Protein AF-A0A378PT86-F1 (afdb_monomer_lite)

Radius of gyration: 19.24 Å; chains: 1; bounding box: 58×42×51 Å

Sequence (272 aa):
MTDIFTLENKIKDMIDDLKGLCQTNGLSNQASEEVIITSVFLYKFLNDKFMANLKTFAEEIDMPVEDILKNENDELDAFYDTYNQDVAFKYEDTIEALINRVGEDDFYKLFDDALERISNYEENEAFNIETSDGTKKALFTRITENVESSKRNNFAKSVFGIISQDKFDFSPAFRNNFDFYSTIFEYLIKDYNVASGVYAEYFTPQAISNIIAKILVNMTPVEDKMYEVYDPSAGSGSLVLHLANELGEGSFGDRAIVYTQDISSKSTRFCV

pLDDT: mean 79.47, std 13.69, range [37.34, 97.69]

Organism: NCBI:txid158847

Secondary structure (DSSP, 8-state):
---HHHHHHHHHHHHHHHHHHHHHTT-TTSHHHHHHHHHHHHHHHHHHHHHHHHHHHHHHHT--HHHHTTTTTSHHHHHHHHSTTSPP--GGGSHHHHHTTTTSTTHHHHHHHHHHHHHH-GGGGGGSEEPTTSPEEPS----GGGS-TTTHHHHHHHHHHHHT-GGG--GGGGGSTTHHHHHHHHHHHHHHHHHTS--SSS---HHHHHHHHHHHHTTSPPPSS-EEEEETT-TTSHHHHHHHHHH-EETTEE-EEEEE--S-TTGGGG--

Structure (mmCIF, N/CA/C/O backbone):
data_AF-A0A378PT86-F1
#
_entry.id   AF-A0A378PT86-F1
#
loop_
_atom_site.group_PDB
_atom_site.id
_atom_site.type_symbol
_atom_site.label_atom_id
_atom_site.label_alt_id
_atom_site.label_comp_id
_atom_site.label_asym_id
_atom_site.label_entity_id
_atom_site.label_seq_id
_atom_site.pdbx_PDB_ins_code
_atom_site.Cartn_x
_atom_site.Cartn_y
_atom_site.Cartn_z
_atom_site.occupancy
_atom_site.B_iso_or_equiv
_atom_site.auth_seq_id
_atom_site.auth_comp_id
_atom_site.auth_asym_id
_atom_site.auth_atom_id
_atom_site.pdbx_PDB_model_num
ATOM 1 N N . MET A 1 1 ? 9.024 19.012 -11.194 1.00 37.34 1 MET A N 1
ATOM 2 C CA . MET A 1 1 ? 9.864 18.183 -10.311 1.00 37.34 1 MET A CA 1
ATOM 3 C C . MET A 1 1 ? 9.287 18.360 -8.921 1.00 37.34 1 MET A C 1
ATOM 5 O O . MET A 1 1 ? 9.463 19.425 -8.346 1.00 37.34 1 MET A O 1
ATOM 9 N N . THR A 1 2 ? 8.440 17.434 -8.473 1.00 47.38 2 THR A N 1
ATOM 10 C CA . THR A 1 2 ? 7.909 17.484 -7.105 1.00 47.38 2 THR A CA 1
ATOM 11 C C . THR A 1 2 ? 9.102 17.304 -6.180 1.00 47.38 2 THR A C 1
ATOM 13 O O . THR A 1 2 ? 9.843 16.336 -6.328 1.00 47.38 2 THR A O 1
ATOM 16 N N . ASP A 1 3 ? 9.350 18.287 -5.325 1.00 64.56 3 ASP A N 1
ATOM 17 C CA . ASP A 1 3 ? 10.461 18.252 -4.385 1.00 64.56 3 ASP A CA 1
ATOM 18 C C . ASP A 1 3 ? 10.280 17.046 -3.449 1.00 64.56 3 ASP A C 1
ATOM 20 O O . ASP A 1 3 ? 9.212 16.896 -2.852 1.00 64.56 3 ASP A O 1
ATOM 24 N N . ILE A 1 4 ? 11.285 16.167 -3.357 1.00 62.28 4 ILE A N 1
ATOM 25 C CA . ILE A 1 4 ? 11.241 14.937 -2.542 1.00 62.28 4 ILE A CA 1
ATOM 26 C C . ILE A 1 4 ? 10.827 15.273 -1.102 1.00 62.28 4 ILE A C 1
ATOM 28 O O . ILE A 1 4 ? 9.993 14.578 -0.525 1.00 62.28 4 ILE A O 1
ATOM 32 N N . PHE A 1 5 ? 11.287 16.413 -0.577 1.00 68.81 5 PHE A N 1
ATOM 33 C CA . PHE A 1 5 ? 10.903 16.914 0.744 1.00 68.81 5 PHE A CA 1
ATOM 34 C C . PHE A 1 5 ? 9.412 17.255 0.862 1.00 68.81 5 PHE A C 1
ATOM 36 O O . PHE A 1 5 ? 8.803 17.054 1.911 1.00 68.81 5 PHE A O 1
ATOM 43 N N . THR A 1 6 ? 8.789 17.762 -0.205 1.00 74.94 6 THR A N 1
ATOM 44 C CA . THR A 1 6 ? 7.344 18.045 -0.215 1.00 74.94 6 THR A CA 1
ATOM 45 C C . THR A 1 6 ? 6.541 16.753 -0.120 1.00 74.94 6 THR A C 1
ATOM 47 O O . THR A 1 6 ? 5.520 16.708 0.563 1.00 74.94 6 THR A O 1
ATOM 50 N N . LEU A 1 7 ? 7.000 15.701 -0.794 1.00 71.88 7 LEU A N 1
ATOM 51 C CA . LEU A 1 7 ? 6.327 14.412 -0.782 1.00 71.88 7 LEU A CA 1
ATOM 52 C C . LEU A 1 7 ? 6.528 13.679 0.553 1.00 71.88 7 LEU A C 1
ATOM 54 O O . LEU A 1 7 ? 5.567 13.163 1.113 1.00 71.88 7 LEU A O 1
ATOM 58 N N . GLU A 1 8 ? 7.736 13.738 1.116 1.00 73.56 8 GLU A N 1
ATOM 59 C CA . GLU A 1 8 ? 8.038 13.239 2.462 1.00 73.56 8 GLU A CA 1
ATOM 60 C C . GLU A 1 8 ? 7.145 13.901 3.526 1.00 73.56 8 GLU A C 1
ATOM 62 O O . GLU A 1 8 ? 6.560 13.213 4.361 1.00 73.56 8 GLU A O 1
ATOM 67 N N . ASN A 1 9 ? 6.971 15.227 3.471 1.00 80.81 9 ASN A N 1
ATOM 68 C CA . ASN A 1 9 ? 6.094 15.943 4.402 1.00 80.81 9 ASN A CA 1
ATOM 69 C C . ASN A 1 9 ? 4.628 15.522 4.260 1.00 80.81 9 ASN A C 1
ATOM 71 O O . ASN A 1 9 ? 3.980 15.256 5.265 1.00 80.81 9 ASN A O 1
ATOM 75 N N . LYS A 1 10 ? 4.124 15.378 3.027 1.00 81.06 10 LYS A N 1
ATOM 76 C CA . LYS A 1 10 ? 2.761 14.876 2.787 1.00 81.06 10 LYS A CA 1
ATOM 77 C C . LYS A 1 10 ? 2.543 13.509 3.432 1.00 81.06 10 LYS A C 1
ATOM 79 O O . LYS A 1 10 ? 1.481 13.234 3.965 1.00 81.06 10 LYS A O 1
ATOM 84 N N . ILE A 1 11 ? 3.538 12.638 3.412 1.00 77.88 11 ILE A N 1
ATOM 85 C CA . ILE A 1 11 ? 3.398 11.311 4.010 1.00 77.88 11 ILE A CA 1
ATOM 86 C C . ILE A 1 11 ? 3.429 11.357 5.524 1.00 77.88 11 ILE A C 1
ATOM 88 O O . ILE A 1 11 ? 2.613 10.690 6.154 1.00 77.88 11 ILE A O 1
ATOM 92 N N . LYS A 1 12 ? 4.320 12.165 6.102 1.00 82.88 12 LYS A N 1
ATOM 93 C CA . LYS A 1 12 ? 4.322 12.414 7.547 1.00 82.88 12 LYS A CA 1
ATOM 94 C C . LYS A 1 12 ? 2.967 12.945 8.003 1.00 82.88 12 LYS A C 1
ATOM 96 O O . LYS A 1 12 ? 2.403 12.394 8.939 1.00 82.88 12 LYS A O 1
ATOM 101 N N . ASP A 1 13 ? 2.399 13.900 7.266 1.00 87.62 13 ASP A N 1
ATOM 102 C CA . ASP A 1 13 ? 1.061 14.430 7.533 1.00 87.62 13 ASP A CA 1
ATOM 103 C C . ASP A 1 13 ? -0.009 13.326 7.468 1.00 87.62 13 ASP A C 1
ATOM 105 O O . ASP A 1 13 ? -0.867 13.253 8.342 1.00 87.62 13 ASP A O 1
ATOM 109 N N . MET A 1 14 ? 0.046 12.426 6.475 1.00 87.56 14 MET A N 1
ATOM 110 C CA . MET A 1 14 ? -0.892 11.296 6.380 1.00 87.56 14 MET A CA 1
ATOM 111 C C . MET A 1 14 ? -0.762 10.337 7.566 1.00 87.56 14 MET A C 1
ATOM 113 O O . MET A 1 14 ? -1.763 9.883 8.117 1.00 87.56 14 MET A O 1
ATOM 117 N N . ILE A 1 15 ? 0.471 10.019 7.957 1.00 85.50 15 ILE A N 1
ATOM 118 C CA . ILE A 1 15 ? 0.766 9.138 9.087 1.00 85.50 15 ILE A CA 1
ATOM 119 C C . ILE A 1 15 ? 0.259 9.769 10.385 1.00 85.50 15 ILE A C 1
ATOM 121 O O . ILE A 1 15 ? -0.383 9.086 11.179 1.00 85.50 15 ILE A O 1
ATOM 125 N N . ASP A 1 16 ? 0.492 11.062 10.586 1.00 88.62 16 ASP A N 1
ATOM 126 C CA . ASP A 1 16 ? 0.039 11.784 11.772 1.00 88.62 16 ASP A CA 1
ATOM 127 C C . ASP A 1 16 ? -1.494 11.925 11.810 1.00 88.62 16 ASP A C 1
ATOM 129 O O . ASP A 1 16 ? -2.096 11.724 12.870 1.00 88.62 16 ASP A O 1
ATOM 133 N N . ASP A 1 17 ? -2.147 12.151 10.662 1.00 92.25 17 ASP A N 1
ATOM 134 C CA . ASP A 1 17 ? -3.611 12.122 10.530 1.00 92.25 17 ASP A CA 1
ATOM 135 C C . ASP A 1 17 ? -4.167 10.734 10.938 1.00 92.25 17 ASP A C 1
ATOM 137 O O . ASP A 1 17 ? -5.136 10.635 11.703 1.00 92.25 17 ASP A O 1
ATOM 141 N N . LEU A 1 18 ? -3.525 9.640 10.499 1.00 91.50 18 LEU A N 1
ATOM 142 C CA . LEU A 1 18 ? -3.914 8.271 10.864 1.00 91.50 18 LEU A CA 1
ATOM 143 C C . LEU A 1 18 ? -3.637 7.939 12.341 1.00 91.50 18 LEU A C 1
ATOM 145 O O . LEU A 1 18 ? -4.463 7.274 12.974 1.00 91.50 18 LEU A O 1
ATOM 149 N N . LYS A 1 19 ? -2.531 8.421 12.925 1.00 89.69 19 LYS A N 1
ATOM 150 C CA . LYS A 1 19 ? -2.255 8.311 14.372 1.00 89.69 19 LYS A CA 1
ATOM 151 C C . LYS A 1 19 ? -3.324 9.029 15.185 1.00 89.69 19 LYS A C 1
ATOM 153 O O . LYS A 1 19 ? -3.862 8.465 16.139 1.00 89.69 19 LYS A O 1
ATOM 158 N N . GLY A 1 20 ? -3.703 10.241 14.775 1.00 92.31 20 GLY A N 1
ATOM 159 C CA . GLY A 1 20 ? -4.808 10.981 15.384 1.00 92.31 20 GLY A CA 1
ATOM 160 C C . GLY A 1 20 ? -6.117 10.184 15.352 1.00 92.31 20 GLY A C 1
ATOM 161 O O . GLY A 1 20 ? -6.815 10.067 16.365 1.00 92.31 20 GLY A O 1
ATOM 162 N N . LEU A 1 21 ? -6.424 9.546 14.219 1.00 94.50 21 LEU A N 1
ATOM 163 C CA . LEU A 1 21 ? -7.589 8.670 14.098 1.00 94.50 21 LEU A CA 1
ATOM 164 C C . LEU A 1 21 ? -7.503 7.446 15.031 1.00 94.50 21 LEU A C 1
ATOM 166 O O . LEU A 1 21 ? -8.478 7.132 15.719 1.00 94.50 21 LEU A O 1
ATOM 170 N N . CYS A 1 22 ? -6.351 6.782 15.115 1.00 91.88 22 CYS A N 1
ATOM 171 C CA . CYS A 1 22 ? -6.137 5.654 16.026 1.00 91.88 22 CYS A CA 1
ATOM 172 C C . CYS A 1 22 ? -6.297 6.072 17.496 1.00 91.88 22 CYS A C 1
ATOM 174 O O . CYS A 1 22 ? -6.965 5.385 18.277 1.00 91.88 22 CYS A O 1
ATOM 176 N N . GLN A 1 23 ? -5.767 7.237 17.872 1.00 91.00 23 GLN A N 1
ATOM 177 C CA . GLN A 1 23 ? -5.873 7.780 19.223 1.00 91.00 23 GLN A CA 1
ATOM 178 C C . GLN A 1 23 ? -7.330 8.042 19.624 1.00 91.00 23 GLN A C 1
ATOM 180 O O . GLN A 1 23 ? -7.752 7.626 20.705 1.00 91.00 23 GLN A O 1
ATOM 185 N N . THR A 1 24 ? -8.126 8.668 18.751 1.00 92.62 24 THR A N 1
ATOM 186 C CA . THR A 1 24 ? -9.558 8.926 19.018 1.00 92.62 24 THR A CA 1
ATOM 187 C C . THR A 1 24 ? -10.392 7.645 19.137 1.00 92.62 24 THR A C 1
ATOM 189 O O . THR A 1 24 ? -11.452 7.656 19.766 1.00 92.62 24 THR A O 1
ATOM 192 N N . ASN A 1 25 ? -9.893 6.525 18.606 1.00 92.44 25 ASN A N 1
ATOM 193 C CA . ASN A 1 25 ? -10.513 5.204 18.701 1.00 92.44 25 ASN A CA 1
ATOM 194 C C . ASN A 1 25 ? -9.917 4.316 19.808 1.00 92.44 25 ASN A C 1
ATOM 196 O O . ASN A 1 25 ? -10.308 3.158 19.932 1.00 92.44 25 ASN A O 1
ATOM 200 N N . GLY A 1 26 ? -9.035 4.856 20.658 1.00 86.75 26 GLY A N 1
ATOM 201 C CA . GLY A 1 26 ? -8.498 4.150 21.825 1.00 86.75 26 GLY A CA 1
ATOM 202 C C . GLY A 1 26 ? -7.380 3.155 21.513 1.00 86.75 26 GLY A C 1
ATOM 203 O O . GLY A 1 26 ? -7.120 2.274 22.328 1.00 86.75 26 GLY A O 1
ATOM 204 N N . LEU A 1 27 ? -6.719 3.295 20.361 1.00 86.38 27 LEU A N 1
ATOM 205 C CA . LEU A 1 27 ? -5.648 2.402 19.902 1.00 86.38 27 LEU A CA 1
ATOM 206 C C . LEU A 1 27 ? -4.237 2.955 20.147 1.00 86.38 27 LEU A C 1
ATOM 208 O O . LEU A 1 27 ? -3.258 2.321 19.777 1.00 86.38 27 LEU A O 1
ATOM 212 N N . SER A 1 28 ? -4.120 4.124 20.779 1.00 80.31 28 SER A N 1
ATOM 213 C CA . SER A 1 28 ? -2.837 4.812 20.968 1.00 80.31 28 SER A CA 1
ATOM 214 C C . SER A 1 28 ? -1.788 3.946 21.675 1.00 80.31 28 SER A C 1
ATOM 216 O O . SER A 1 28 ? -2.050 3.391 22.746 1.00 80.31 28 SER A O 1
ATOM 218 N N . ASN A 1 29 ? -0.589 3.894 21.094 1.00 70.81 29 ASN A N 1
ATOM 219 C CA . ASN A 1 29 ? 0.580 3.129 21.526 1.00 70.81 29 ASN A CA 1
ATOM 220 C C . ASN A 1 29 ? 0.331 1.615 21.645 1.00 70.81 29 ASN A C 1
ATOM 222 O O . ASN A 1 29 ? 0.987 0.936 22.438 1.00 70.81 29 ASN A O 1
ATOM 226 N N . GLN A 1 30 ? -0.625 1.073 20.887 1.00 77.12 30 GLN A N 1
ATOM 227 C CA . GLN A 1 30 ? -0.886 -0.365 20.827 1.00 77.12 30 GLN A CA 1
ATOM 228 C C . GLN A 1 30 ? -0.293 -0.975 19.558 1.00 77.12 30 GLN A C 1
ATOM 230 O O . GLN A 1 30 ? -0.160 -0.315 18.532 1.00 77.12 30 GLN A O 1
ATOM 235 N N . ALA A 1 31 ? -0.019 -2.281 19.592 1.00 75.06 31 ALA A N 1
ATOM 236 C CA . ALA A 1 31 ? 0.401 -3.018 18.398 1.00 75.06 31 ALA A CA 1
ATOM 237 C C . ALA A 1 31 ? -0.627 -2.912 17.251 1.00 75.06 31 ALA A C 1
ATOM 239 O O . ALA A 1 31 ? -0.259 -2.957 16.083 1.00 75.06 31 ALA A O 1
ATOM 240 N N . SER A 1 32 ? -1.911 -2.735 17.574 1.00 81.69 32 SER A N 1
ATOM 241 C CA . SER A 1 32 ? -2.983 -2.521 16.599 1.00 81.69 32 SER A CA 1
ATOM 242 C C . SER A 1 32 ? -2.852 -1.202 15.830 1.00 81.69 32 SER A C 1
ATOM 244 O O . SER A 1 32 ? -3.182 -1.174 14.649 1.00 81.69 32 SER A O 1
ATOM 246 N N . GLU A 1 33 ? -2.345 -0.131 16.449 1.00 84.75 33 GLU A N 1
ATOM 247 C CA . GLU A 1 33 ? -2.086 1.150 15.773 1.00 84.75 33 GLU A CA 1
ATOM 248 C C . GLU A 1 33 ? -1.000 1.001 14.701 1.00 84.75 33 GLU A C 1
ATOM 250 O O . GLU A 1 33 ? -1.205 1.425 13.565 1.00 84.75 33 GLU A O 1
ATOM 255 N N . GLU A 1 34 ? 0.108 0.331 15.034 1.00 77.75 34 GLU A N 1
ATOM 256 C CA . GLU A 1 34 ? 1.183 0.002 14.085 1.00 77.75 34 GLU A CA 1
ATOM 257 C C . GLU A 1 34 ? 0.629 -0.789 12.892 1.00 77.75 34 GLU A C 1
ATOM 259 O O . GLU A 1 34 ? 0.851 -0.419 11.739 1.00 77.75 34 GLU A O 1
ATOM 264 N N . VAL A 1 35 ? -0.140 -1.852 13.161 1.00 80.44 35 VAL A N 1
ATOM 265 C CA . VAL A 1 35 ? -0.738 -2.710 12.124 1.00 80.44 35 VAL A CA 1
ATOM 266 C C . VAL A 1 35 ? -1.670 -1.916 11.213 1.00 80.44 35 VAL A C 1
ATOM 268 O O . VAL A 1 35 ? -1.591 -2.058 9.995 1.00 80.44 35 VAL A O 1
ATOM 271 N N . ILE A 1 36 ? -2.533 -1.071 11.775 1.00 87.88 36 ILE A N 1
ATOM 272 C CA . ILE A 1 36 ? -3.463 -0.245 11.001 1.00 87.88 36 ILE A CA 1
ATOM 273 C C . ILE A 1 36 ? -2.700 0.727 10.110 1.00 87.88 36 ILE A C 1
ATOM 275 O O . ILE A 1 36 ? -2.959 0.779 8.913 1.00 87.88 36 ILE A O 1
ATOM 279 N N . ILE A 1 37 ? -1.772 1.498 10.675 1.00 86.00 37 ILE A N 1
ATOM 280 C CA . ILE A 1 37 ? -1.107 2.579 9.944 1.00 86.00 37 ILE A CA 1
ATOM 281 C C . ILE A 1 37 ? -0.242 2.015 8.827 1.00 86.00 37 ILE A C 1
ATOM 283 O O . ILE A 1 37 ? -0.332 2.486 7.696 1.00 86.00 37 ILE A O 1
ATOM 287 N N . THR A 1 38 ? 0.533 0.969 9.114 1.00 79.00 38 THR A N 1
ATOM 288 C CA . THR A 1 38 ? 1.355 0.299 8.099 1.00 79.00 38 THR A CA 1
ATOM 289 C C . THR A 1 38 ? 0.498 -0.335 7.004 1.00 79.00 38 THR A C 1
ATOM 291 O O . THR A 1 38 ? 0.803 -0.150 5.830 1.00 79.00 38 THR A O 1
ATOM 294 N N . SER A 1 39 ? -0.611 -1.000 7.352 1.00 85.69 39 SER A N 1
ATOM 295 C CA . SER A 1 39 ? -1.499 -1.626 6.359 1.00 85.69 39 SER A CA 1
ATOM 296 C C . SER A 1 39 ? -2.220 -0.593 5.491 1.00 85.69 39 SER A C 1
ATOM 298 O O . SER A 1 39 ? -2.272 -0.752 4.278 1.00 85.69 39 SER A O 1
ATOM 300 N N . VAL A 1 40 ? -2.748 0.485 6.081 1.00 90.75 40 VAL A N 1
ATOM 301 C CA . VAL A 1 40 ? -3.423 1.565 5.338 1.00 90.75 40 VAL A CA 1
ATOM 302 C C . VAL A 1 40 ? -2.441 2.291 4.424 1.00 90.75 40 VAL A C 1
ATOM 304 O O . VAL A 1 40 ? -2.769 2.573 3.272 1.00 90.75 40 VAL A O 1
ATOM 307 N N . PHE A 1 41 ? -1.237 2.580 4.924 1.00 85.44 41 PHE A N 1
ATOM 308 C CA . PHE A 1 41 ? -0.186 3.212 4.136 1.00 85.44 41 PHE A CA 1
ATOM 309 C C . PHE A 1 41 ? 0.213 2.337 2.943 1.00 85.44 41 PHE A C 1
ATOM 311 O O . PHE A 1 41 ? 0.214 2.815 1.810 1.00 85.44 41 PHE A O 1
ATOM 318 N N . LEU A 1 42 ? 0.497 1.054 3.189 1.00 83.19 42 LEU A N 1
ATOM 319 C CA . LEU A 1 42 ? 0.870 0.099 2.149 1.00 83.19 42 LEU A CA 1
ATOM 320 C C . LEU A 1 42 ? -0.246 -0.052 1.109 1.00 83.19 42 LEU A C 1
ATOM 322 O O . LEU A 1 42 ? 0.020 0.023 -0.085 1.00 83.19 42 LEU A O 1
ATOM 326 N N . TYR A 1 43 ? -1.498 -0.177 1.550 1.00 89.94 43 TYR A N 1
ATOM 327 C CA . TYR A 1 43 ? -2.658 -0.239 0.663 1.00 89.94 43 TYR A CA 1
ATOM 328 C C . TYR A 1 43 ? -2.766 1.006 -0.232 1.00 89.94 43 TYR A C 1
ATOM 330 O O . TYR A 1 43 ? -2.914 0.874 -1.445 1.00 89.94 43 TYR A O 1
ATOM 338 N N . LYS A 1 44 ? -2.611 2.215 0.330 1.00 89.06 44 LYS A N 1
ATOM 339 C CA . LYS A 1 44 ? -2.590 3.464 -0.451 1.00 89.06 44 LYS A CA 1
ATOM 340 C C . LYS A 1 44 ? -1.451 3.490 -1.462 1.00 89.06 44 LYS A C 1
ATOM 342 O O . LYS A 1 44 ? -1.665 3.858 -2.613 1.00 89.06 44 LYS A O 1
ATOM 347 N N . PHE A 1 45 ? -0.253 3.122 -1.027 1.00 83.31 45 PHE A N 1
ATOM 348 C CA . PHE A 1 45 ? 0.935 3.139 -1.866 1.00 83.31 45 PHE A CA 1
ATOM 349 C C . PHE A 1 45 ? 0.807 2.178 -3.051 1.00 83.31 45 PHE A C 1
ATOM 351 O O . PHE A 1 45 ? 1.017 2.584 -4.192 1.00 83.31 45 PHE A O 1
ATOM 358 N N . LEU A 1 46 ? 0.414 0.930 -2.790 1.00 85.44 46 LEU A N 1
ATOM 359 C CA . LEU A 1 46 ? 0.244 -0.079 -3.830 1.00 85.44 46 LEU A CA 1
ATOM 360 C C . LEU A 1 46 ? -0.900 0.279 -4.786 1.00 85.44 46 LEU A C 1
ATOM 362 O O . LEU A 1 46 ? -0.725 0.172 -5.995 1.00 85.44 46 LEU A O 1
ATOM 366 N N . ASN A 1 47 ? -2.022 0.798 -4.270 1.00 90.19 47 ASN A N 1
ATOM 367 C CA . ASN A 1 47 ? -3.109 1.309 -5.106 1.00 90.19 47 ASN A CA 1
ATOM 368 C C . ASN A 1 47 ? -2.628 2.435 -6.037 1.00 90.19 47 ASN A C 1
ATOM 370 O O . ASN A 1 47 ? -2.949 2.438 -7.220 1.00 90.19 47 ASN A O 1
ATOM 374 N N . ASP A 1 48 ? -1.868 3.404 -5.523 1.00 86.44 48 ASP A N 1
ATOM 375 C CA . ASP A 1 48 ? -1.355 4.502 -6.347 1.00 86.44 48 ASP A CA 1
ATOM 376 C C . ASP A 1 48 ? -0.372 4.016 -7.411 1.00 86.44 48 ASP A C 1
ATOM 378 O O . ASP A 1 48 ? -0.419 4.503 -8.541 1.00 86.44 48 ASP A O 1
ATOM 382 N N . LYS A 1 49 ? 0.495 3.054 -7.064 1.00 84.12 49 LYS A N 1
ATOM 383 C CA . LYS A 1 49 ? 1.431 2.434 -8.009 1.00 84.12 49 LYS A CA 1
ATOM 384 C C . LYS A 1 49 ? 0.666 1.742 -9.129 1.00 84.12 49 LYS A C 1
ATOM 386 O O . LYS A 1 49 ? 0.911 2.023 -10.299 1.00 84.12 49 LYS A O 1
ATOM 391 N N . PHE A 1 50 ? -0.312 0.916 -8.760 1.00 88.38 50 PHE A N 1
ATOM 392 C CA . PHE A 1 50 ? -1.199 0.238 -9.696 1.00 88.38 50 PHE A CA 1
ATOM 393 C C . PHE A 1 50 ? -1.884 1.237 -10.634 1.00 88.38 50 PHE A C 1
ATOM 395 O O . PHE A 1 50 ? -1.771 1.106 -11.848 1.00 88.38 50 PHE A O 1
ATOM 402 N N . MET A 1 51 ? -2.508 2.293 -10.102 1.00 89.31 51 MET A N 1
ATOM 403 C CA . MET A 1 51 ? -3.197 3.292 -10.927 1.00 89.31 51 MET A CA 1
ATOM 404 C C . MET A 1 51 ? -2.242 4.104 -11.815 1.00 89.31 51 MET A C 1
ATOM 406 O O . MET A 1 51 ? -2.626 4.503 -12.914 1.00 89.31 51 MET A O 1
ATOM 410 N N . ALA A 1 52 ? -1.013 4.378 -11.368 1.00 86.88 52 ALA A N 1
ATOM 411 C CA . ALA A 1 52 ? -0.007 5.076 -12.168 1.00 86.88 52 ALA A CA 1
ATOM 412 C C . ALA A 1 52 ? 0.506 4.207 -13.329 1.00 86.88 52 ALA A C 1
ATOM 414 O O . ALA A 1 52 ? 0.591 4.683 -14.465 1.00 86.88 52 ALA A O 1
ATOM 415 N N . ASN A 1 53 ? 0.790 2.933 -13.058 1.00 87.50 53 ASN A N 1
ATOM 416 C CA . ASN A 1 53 ? 1.209 1.967 -14.070 1.00 87.50 53 ASN A CA 1
ATOM 417 C C . ASN A 1 53 ? 0.081 1.704 -15.064 1.00 87.50 53 ASN A C 1
ATOM 419 O O . ASN A 1 53 ? 0.300 1.761 -16.269 1.00 87.50 53 ASN A O 1
ATOM 423 N N . LEU A 1 54 ? -1.147 1.530 -14.575 1.00 89.00 54 LEU A N 1
ATOM 424 C CA . LEU A 1 54 ? -2.317 1.307 -15.415 1.00 89.00 54 LEU A CA 1
ATOM 425 C C . LEU A 1 54 ? -2.585 2.487 -16.354 1.00 89.00 54 LEU A C 1
ATOM 427 O O . LEU A 1 54 ? -2.887 2.274 -17.521 1.00 89.00 54 LEU A O 1
ATOM 431 N N . LYS A 1 55 ? -2.421 3.730 -15.882 1.00 89.88 55 LYS A N 1
ATOM 432 C CA . LYS A 1 55 ? -2.500 4.929 -16.739 1.00 89.88 55 LYS A CA 1
ATOM 433 C C . LYS A 1 55 ? -1.409 4.957 -17.804 1.00 89.88 55 LYS A C 1
ATOM 435 O O . LYS A 1 55 ? -1.681 5.343 -18.932 1.00 89.88 55 LYS A O 1
ATOM 440 N N . THR A 1 56 ? -0.194 4.548 -17.451 1.00 88.94 56 THR A N 1
ATOM 441 C CA . THR A 1 56 ? 0.928 4.499 -18.399 1.00 88.94 56 THR A CA 1
ATOM 442 C C . THR A 1 56 ? 0.656 3.460 -19.485 1.00 88.94 56 THR A C 1
ATOM 444 O O . THR A 1 56 ? 0.725 3.774 -20.667 1.00 88.94 56 THR A O 1
ATOM 447 N N . PHE A 1 57 ? 0.233 2.260 -19.089 1.00 89.38 57 PHE A N 1
ATOM 448 C CA . PHE A 1 57 ? -0.166 1.198 -20.009 1.00 89.38 57 PHE A CA 1
ATOM 449 C C . PHE A 1 57 ? -1.337 1.617 -20.907 1.00 89.38 57 PHE A C 1
ATOM 451 O O . PHE A 1 57 ? -1.284 1.438 -22.119 1.00 89.38 57 PHE A O 1
ATOM 458 N N . ALA A 1 58 ? -2.363 2.247 -20.328 1.00 89.62 58 ALA A N 1
ATOM 459 C CA . ALA A 1 58 ? -3.512 2.795 -21.044 1.00 89.62 58 ALA A CA 1
ATOM 460 C C . ALA A 1 58 ? -3.114 3.790 -22.146 1.00 89.62 58 ALA A C 1
ATOM 462 O O . ALA A 1 58 ? -3.640 3.731 -23.257 1.00 89.62 58 ALA A O 1
ATOM 463 N N . GLU A 1 59 ? -2.156 4.677 -21.857 1.00 91.00 59 GLU A N 1
ATOM 464 C CA . GLU A 1 59 ? -1.592 5.610 -22.836 1.00 91.00 59 GLU A CA 1
ATOM 465 C C . GLU A 1 59 ? -0.812 4.888 -23.949 1.00 91.00 59 GLU A C 1
ATOM 467 O O . GLU A 1 59 ? -0.881 5.299 -25.107 1.00 91.00 59 GLU A O 1
ATOM 472 N N . GLU A 1 60 ? -0.095 3.806 -23.629 1.00 90.00 60 GLU A N 1
ATOM 473 C CA . GLU A 1 60 ? 0.673 3.018 -24.604 1.00 90.00 60 GLU A CA 1
ATOM 474 C C . GLU A 1 60 ? -0.216 2.251 -25.590 1.00 90.00 60 GLU A C 1
ATOM 476 O O . GLU A 1 60 ? 0.124 2.149 -26.773 1.00 90.00 60 GLU A O 1
ATOM 481 N N . ILE A 1 61 ? -1.357 1.738 -25.121 1.00 89.69 61 ILE A N 1
ATOM 482 C CA . ILE A 1 61 ? -2.300 0.964 -25.943 1.00 89.69 61 ILE A CA 1
ATOM 483 C C . ILE A 1 61 ? -3.458 1.801 -26.514 1.00 89.69 61 ILE A C 1
ATOM 485 O O . ILE A 1 61 ? -4.308 1.249 -27.211 1.00 89.69 61 ILE A O 1
ATOM 489 N N . ASP A 1 62 ? -3.483 3.114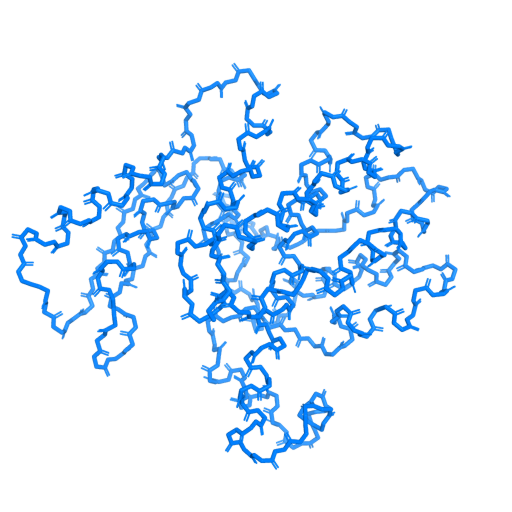 -26.247 1.00 91.25 62 ASP A N 1
ATOM 490 C CA . ASP A 1 62 ? -4.538 4.062 -26.654 1.00 91.25 62 ASP A CA 1
ATOM 491 C C . ASP A 1 62 ? -5.951 3.609 -26.228 1.00 91.25 62 ASP A C 1
ATOM 493 O O . ASP A 1 62 ? -6.903 3.617 -27.012 1.00 91.25 62 ASP A O 1
ATOM 497 N N . MET A 1 63 ? -6.087 3.184 -24.966 1.00 89.75 63 MET A N 1
ATOM 498 C CA . MET A 1 63 ? -7.345 2.697 -24.390 1.00 89.75 63 MET A CA 1
ATOM 499 C C . MET A 1 63 ? -7.663 3.412 -23.070 1.00 89.75 63 MET A C 1
ATOM 501 O O . MET A 1 63 ? -6.760 3.620 -22.264 1.00 89.75 63 MET A O 1
ATOM 505 N N . PRO A 1 64 ? -8.928 3.779 -22.791 1.00 89.06 64 PRO A N 1
ATOM 506 C CA . PRO A 1 64 ? -9.310 4.317 -21.488 1.00 89.06 64 PRO A CA 1
ATOM 507 C C . PRO A 1 64 ? -9.046 3.324 -20.350 1.00 89.06 64 PRO A C 1
ATOM 509 O O . PRO A 1 64 ? -9.319 2.129 -20.475 1.00 89.06 64 PRO A O 1
ATOM 512 N N . VAL A 1 65 ? -8.593 3.833 -19.202 1.00 86.31 65 VAL A N 1
ATOM 513 C CA . VAL A 1 65 ? -8.339 3.032 -17.990 1.00 86.31 65 VAL A CA 1
ATOM 514 C C . VAL A 1 65 ? -9.584 2.244 -17.573 1.00 86.31 65 VAL A C 1
ATOM 516 O O . VAL A 1 65 ? -9.487 1.083 -17.184 1.00 86.31 65 VAL A O 1
ATOM 519 N N . GLU A 1 66 ? -10.766 2.847 -17.693 1.00 83.75 66 GLU A N 1
ATOM 520 C CA . GLU A 1 66 ? -12.038 2.223 -17.335 1.00 83.75 66 GLU A CA 1
ATOM 521 C C . GLU A 1 66 ? -12.384 1.014 -18.207 1.00 83.75 66 GLU A C 1
ATOM 523 O O . GLU A 1 66 ? -13.099 0.129 -17.744 1.00 83.75 66 GLU A O 1
ATOM 528 N N . ASP A 1 67 ? -11.913 0.973 -19.454 1.00 83.88 67 ASP A N 1
ATOM 529 C CA . ASP A 1 67 ? -12.164 -0.150 -20.356 1.00 83.88 67 ASP A CA 1
ATOM 530 C C . ASP A 1 67 ? -11.198 -1.305 -20.066 1.00 83.88 67 ASP A C 1
ATOM 532 O O . ASP A 1 67 ? -11.642 -2.448 -19.970 1.00 83.88 67 ASP A O 1
ATOM 536 N N . ILE A 1 68 ? -9.930 -1.003 -19.765 1.00 83.81 68 ILE A N 1
ATOM 537 C CA . ILE A 1 68 ? -8.940 -2.001 -19.317 1.00 83.81 68 ILE A CA 1
ATOM 538 C C . ILE A 1 68 ? -9.398 -2.669 -18.016 1.00 83.81 68 ILE A C 1
ATOM 540 O O . ILE A 1 68 ? -9.326 -3.885 -17.866 1.00 83.81 68 ILE A O 1
ATOM 544 N N . LEU A 1 69 ? -9.939 -1.888 -17.077 1.00 81.31 69 LEU A N 1
ATOM 545 C CA . LEU A 1 69 ? -10.424 -2.391 -15.787 1.00 81.31 69 LEU A CA 1
ATOM 546 C C . LEU A 1 69 ? -11.644 -3.313 -15.889 1.00 81.31 69 LEU A C 1
ATOM 548 O O . LEU A 1 69 ? -11.889 -4.085 -14.960 1.00 81.31 69 LEU A O 1
ATOM 552 N N . LYS A 1 70 ? -12.421 -3.241 -16.977 1.00 78.88 70 LYS A N 1
ATOM 553 C CA . LYS A 1 70 ? -13.506 -4.205 -17.223 1.00 78.88 70 LYS A CA 1
ATOM 554 C C . LYS A 1 70 ? -12.973 -5.556 -17.693 1.00 78.88 70 LYS A C 1
ATOM 556 O O . LYS A 1 70 ? -13.701 -6.539 -17.572 1.00 78.88 70 LYS A O 1
ATOM 561 N N . ASN A 1 71 ? -11.735 -5.590 -18.192 1.00 78.44 71 ASN A N 1
ATOM 562 C CA . ASN A 1 71 ? -11.063 -6.770 -18.724 1.00 78.44 71 ASN A CA 1
ATOM 563 C C . ASN A 1 71 ? -11.931 -7.537 -19.742 1.00 78.44 71 ASN A C 1
ATOM 565 O O . ASN A 1 71 ? -12.062 -8.755 -19.661 1.00 78.44 71 ASN A O 1
ATOM 569 N N . GLU A 1 72 ? -12.620 -6.825 -20.644 1.00 77.25 72 GLU A N 1
ATOM 570 C CA . GLU A 1 72 ? -13.555 -7.461 -21.588 1.00 77.25 72 GLU A CA 1
ATOM 571 C C . GLU A 1 72 ? -12.832 -8.263 -22.684 1.00 77.25 72 GLU A C 1
ATOM 573 O O . GLU A 1 72 ? -13.414 -9.222 -23.195 1.00 77.25 72 GLU A O 1
ATOM 578 N N . ASN A 1 73 ? -11.587 -7.907 -23.030 1.00 76.62 73 ASN A N 1
ATOM 579 C CA . ASN A 1 73 ? -10.742 -8.639 -23.979 1.00 76.62 73 ASN A CA 1
ATOM 580 C C . ASN A 1 73 ? -9.348 -8.951 -23.398 1.00 76.62 73 ASN A C 1
ATOM 582 O O . ASN A 1 73 ? -8.349 -8.860 -24.115 1.00 76.62 73 ASN A O 1
ATOM 586 N N . ASP A 1 74 ? -9.285 -9.331 -22.120 1.00 81.69 74 ASP A N 1
ATOM 587 C CA . ASP A 1 74 ? -8.058 -9.756 -21.427 1.00 81.69 74 ASP A CA 1
ATOM 588 C C . ASP A 1 74 ? -6.960 -8.658 -21.351 1.00 81.69 74 ASP A C 1
ATOM 590 O O . ASP A 1 74 ? -5.769 -8.940 -21.202 1.00 81.69 74 ASP A O 1
ATOM 594 N N . GLU A 1 75 ? -7.328 -7.373 -21.454 1.00 82.50 75 GLU A N 1
ATOM 595 C CA . GLU A 1 75 ? -6.374 -6.256 -21.393 1.00 82.50 75 GLU A CA 1
ATOM 596 C C . GLU A 1 75 ? -5.704 -6.101 -20.019 1.00 82.50 75 GLU A C 1
ATOM 598 O O . GLU A 1 75 ? -4.553 -5.668 -19.935 1.00 82.50 75 GLU A O 1
ATOM 603 N N . LEU A 1 76 ? -6.402 -6.464 -18.941 1.00 81.44 76 LEU A N 1
ATOM 604 C CA . LEU A 1 76 ? -5.849 -6.479 -17.588 1.00 81.44 76 LEU A CA 1
ATOM 605 C C . LEU A 1 76 ? -4.834 -7.618 -17.417 1.00 81.44 76 LEU A C 1
ATOM 607 O O . LEU A 1 76 ? -3.847 -7.455 -16.704 1.00 81.44 76 LEU A O 1
ATOM 611 N N . ASP A 1 77 ? -5.030 -8.737 -18.115 1.00 82.19 77 ASP A N 1
ATOM 612 C CA . ASP A 1 77 ? -4.081 -9.852 -18.105 1.00 82.19 77 ASP A CA 1
ATOM 613 C C . ASP A 1 77 ? -2.776 -9.425 -18.802 1.00 82.19 77 ASP A C 1
ATOM 615 O O . ASP A 1 77 ? -1.687 -9.613 -18.263 1.00 82.19 77 ASP A O 1
ATOM 619 N N . ALA A 1 78 ? -2.876 -8.730 -19.943 1.00 82.00 78 ALA A N 1
ATOM 620 C CA . ALA A 1 78 ? -1.720 -8.148 -20.634 1.00 82.00 78 ALA A CA 1
ATOM 621 C C . ALA A 1 78 ? -0.994 -7.073 -19.797 1.00 82.00 78 ALA A C 1
ATOM 623 O O . ALA A 1 78 ? 0.236 -6.946 -19.852 1.00 82.00 78 ALA A O 1
ATOM 624 N N . PHE A 1 79 ? -1.743 -6.305 -19.000 1.00 86.19 79 PHE A N 1
ATOM 625 C CA . PHE A 1 79 ? -1.163 -5.399 -18.013 1.00 86.19 79 PHE A CA 1
ATOM 626 C C . PHE A 1 79 ? -0.337 -6.178 -16.977 1.00 86.19 79 PHE A C 1
ATOM 628 O O . PHE A 1 79 ? 0.816 -5.821 -16.733 1.00 86.19 79 PHE A O 1
ATOM 635 N N . TYR A 1 80 ? -0.858 -7.270 -16.412 1.00 84.62 80 TYR A N 1
ATOM 636 C CA . TYR A 1 80 ? -0.109 -8.069 -15.435 1.00 84.62 80 TYR A CA 1
ATOM 637 C C . TYR A 1 80 ? 1.071 -8.838 -16.028 1.00 84.62 80 TYR A C 1
ATOM 639 O O . TYR A 1 80 ? 2.071 -9.005 -15.336 1.00 84.62 80 TYR A O 1
ATOM 647 N N . ASP A 1 81 ? 1.030 -9.221 -17.304 1.00 82.69 81 ASP A N 1
ATOM 648 C CA . ASP A 1 81 ? 2.210 -9.752 -17.998 1.00 82.69 81 ASP A CA 1
ATOM 649 C C . ASP A 1 81 ? 3.347 -8.715 -18.057 1.00 82.69 81 ASP A C 1
ATOM 651 O O . ASP A 1 81 ? 4.526 -9.063 -17.937 1.00 82.69 81 ASP A O 1
ATOM 655 N N . THR A 1 82 ? 2.995 -7.433 -18.206 1.00 80.56 82 THR A N 1
ATOM 656 C CA . THR A 1 82 ? 3.946 -6.311 -18.265 1.00 80.56 82 THR A CA 1
ATOM 657 C C . THR A 1 82 ? 4.463 -5.923 -16.876 1.00 80.56 82 THR A C 1
ATOM 659 O O . THR A 1 82 ? 5.653 -5.657 -16.712 1.00 80.56 82 THR A O 1
ATOM 662 N N . TYR A 1 83 ? 3.590 -5.927 -15.866 1.00 81.00 83 TYR A N 1
ATOM 663 C CA . TYR A 1 83 ? 3.885 -5.514 -14.488 1.00 81.00 83 TYR A CA 1
ATOM 664 C C . TYR A 1 83 ? 3.872 -6.700 -13.507 1.00 81.00 83 TYR A C 1
ATOM 666 O O . TYR A 1 83 ? 3.353 -6.603 -12.399 1.00 81.00 83 TYR A O 1
ATOM 674 N N . ASN A 1 84 ? 4.468 -7.830 -13.896 1.00 73.94 84 ASN A N 1
ATOM 675 C CA . ASN A 1 84 ? 4.398 -9.093 -13.144 1.00 73.94 84 ASN A CA 1
ATOM 676 C C . ASN A 1 84 ? 5.131 -9.108 -11.784 1.00 73.94 84 ASN A C 1
ATOM 678 O O . ASN A 1 84 ? 5.032 -10.088 -11.049 1.00 73.94 84 ASN A O 1
ATOM 682 N N . GLN A 1 85 ? 5.892 -8.058 -11.463 1.00 72.50 85 GLN A N 1
ATOM 683 C CA . GLN A 1 85 ? 6.551 -7.872 -10.163 1.00 72.50 85 GLN A CA 1
ATOM 684 C C . GLN A 1 85 ? 5.730 -6.992 -9.208 1.00 72.50 85 GLN A C 1
ATOM 686 O O . GLN A 1 85 ? 6.165 -6.737 -8.086 1.00 72.50 85 GLN A O 1
ATOM 691 N N . ASP A 1 86 ? 4.561 -6.508 -9.637 1.00 81.38 86 ASP A N 1
ATOM 692 C CA . ASP A 1 86 ? 3.712 -5.628 -8.841 1.00 81.38 86 ASP A CA 1
ATOM 693 C C . ASP A 1 86 ? 2.524 -6.371 -8.231 1.00 81.38 86 ASP A C 1
ATOM 695 O O . ASP A 1 86 ? 1.998 -7.330 -8.792 1.00 81.38 86 ASP A O 1
ATOM 699 N N . VAL A 1 87 ? 2.062 -5.880 -7.078 1.00 83.06 87 VAL A N 1
ATOM 700 C CA . VAL A 1 87 ? 0.846 -6.391 -6.440 1.00 83.06 87 VAL A CA 1
ATOM 701 C C . VAL A 1 87 ? -0.356 -6.105 -7.339 1.00 83.06 87 VAL A C 1
ATOM 703 O O . VAL A 1 87 ? -0.638 -4.954 -7.678 1.00 83.06 87 VAL A O 1
ATOM 706 N N . ALA A 1 88 ? -1.094 -7.154 -7.683 1.00 88.50 88 ALA A N 1
ATOM 707 C CA . ALA A 1 88 ? -2.297 -7.096 -8.489 1.00 88.50 88 ALA A CA 1
ATOM 708 C C . ALA A 1 88 ? -3.489 -6.527 -7.703 1.00 88.50 88 ALA A C 1
ATOM 710 O O . ALA A 1 88 ? -3.770 -6.937 -6.571 1.00 88.50 88 ALA A O 1
ATOM 711 N N . PHE A 1 89 ? -4.214 -5.601 -8.335 1.00 90.69 89 PHE A N 1
ATOM 712 C CA . PHE A 1 89 ? -5.461 -5.001 -7.851 1.00 90.69 89 PHE A CA 1
ATOM 713 C C . PHE A 1 89 ? -6.563 -5.137 -8.895 1.00 90.69 89 PHE A C 1
ATOM 715 O O . PHE A 1 89 ? -6.380 -4.744 -10.044 1.00 90.69 89 PHE A O 1
ATOM 722 N N . LYS A 1 90 ? -7.754 -5.560 -8.476 1.00 89.06 90 LYS A N 1
ATOM 723 C CA . LYS A 1 90 ? -8.962 -5.447 -9.304 1.00 89.06 90 LYS A CA 1
ATOM 724 C C . LYS A 1 90 ? -9.659 -4.125 -9.017 1.00 89.06 90 LYS A C 1
ATOM 726 O O . LYS A 1 90 ? -9.526 -3.585 -7.919 1.00 89.06 90 LYS A O 1
ATOM 731 N N . TYR A 1 91 ? -10.443 -3.620 -9.977 1.00 87.50 91 TYR A N 1
ATOM 732 C CA . TYR A 1 91 ? -11.113 -2.320 -9.838 1.00 87.50 91 TYR A CA 1
ATOM 733 C C . TYR A 1 91 ? -11.879 -2.190 -8.520 1.00 87.50 91 TYR A C 1
ATOM 735 O O . TYR A 1 91 ? -11.753 -1.178 -7.839 1.00 87.50 91 TYR A O 1
ATOM 743 N N . GLU A 1 92 ? -12.625 -3.227 -8.133 1.00 91.38 92 GLU A N 1
ATOM 744 C CA . GLU A 1 92 ? -13.455 -3.244 -6.923 1.00 91.38 92 GLU A CA 1
ATOM 745 C C . GLU A 1 92 ? -12.686 -3.062 -5.606 1.00 91.38 92 GLU A C 1
ATOM 747 O O . GLU A 1 92 ? -13.284 -2.634 -4.617 1.00 91.38 92 GLU A O 1
ATOM 752 N N . ASP A 1 93 ? -11.379 -3.328 -5.607 1.00 94.31 93 ASP A N 1
ATOM 753 C CA . ASP A 1 93 ? -10.494 -3.157 -4.453 1.00 94.31 93 ASP A CA 1
ATOM 754 C C . ASP A 1 93 ? -9.671 -1.873 -4.517 1.00 94.31 93 ASP A C 1
ATOM 756 O O . ASP A 1 93 ? -8.833 -1.642 -3.652 1.00 94.31 93 ASP A O 1
ATOM 760 N N . THR A 1 94 ? -9.872 -1.038 -5.537 1.00 93.12 94 THR A N 1
ATOM 761 C CA . THR A 1 94 ? -9.198 0.257 -5.614 1.00 93.12 94 THR A CA 1
ATOM 762 C C . THR A 1 94 ? -9.813 1.247 -4.631 1.00 93.12 94 THR A C 1
ATOM 764 O O . THR A 1 94 ? -10.998 1.193 -4.280 1.00 93.12 94 THR A O 1
ATOM 767 N N . ILE A 1 95 ? -9.018 2.237 -4.228 1.00 94.25 95 ILE A N 1
ATOM 768 C CA . ILE A 1 95 ? -9.506 3.349 -3.405 1.00 94.25 95 ILE A CA 1
ATOM 769 C C . ILE A 1 95 ? -10.636 4.096 -4.113 1.00 94.25 95 ILE A C 1
ATOM 771 O O . ILE A 1 95 ? -11.596 4.497 -3.457 1.00 94.25 95 ILE A O 1
ATOM 775 N N . GLU A 1 96 ? -10.547 4.246 -5.434 1.00 91.19 96 GLU A N 1
ATOM 776 C CA . GLU A 1 96 ? -11.562 4.910 -6.250 1.00 91.19 96 GLU A CA 1
ATOM 777 C C . GLU A 1 96 ? -12.903 4.157 -6.244 1.00 91.19 96 GLU A C 1
ATOM 779 O O . GLU A 1 96 ? -13.957 4.762 -6.040 1.00 91.19 96 GLU A O 1
ATOM 784 N N . ALA A 1 97 ? -12.896 2.832 -6.391 1.00 92.12 97 ALA A N 1
ATOM 785 C CA . ALA A 1 97 ? -14.132 2.057 -6.323 1.00 92.12 97 ALA A CA 1
ATOM 786 C C . ALA A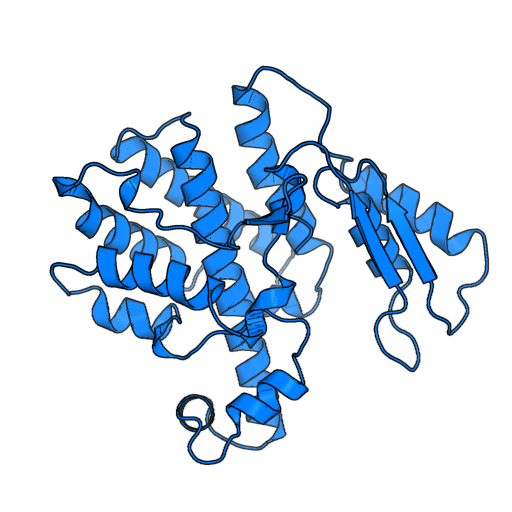 1 97 ? -14.737 2.054 -4.912 1.00 92.12 97 ALA A C 1
ATOM 788 O O . ALA A 1 97 ? -15.951 2.212 -4.747 1.00 92.12 97 ALA A O 1
ATOM 789 N N . LEU A 1 98 ? -13.902 1.913 -3.880 1.00 95.38 98 LEU A N 1
ATOM 790 C CA . LEU A 1 98 ? -14.370 1.865 -2.498 1.00 95.38 98 LEU A CA 1
ATOM 791 C C . LEU A 1 98 ? -14.876 3.227 -2.004 1.00 95.38 98 LEU A C 1
ATOM 793 O O . LEU A 1 98 ? -15.907 3.273 -1.329 1.00 95.38 98 LEU A O 1
ATOM 797 N N . ILE A 1 99 ? -14.243 4.351 -2.368 1.00 93.56 99 ILE A N 1
ATOM 798 C CA . ILE A 1 99 ? -14.713 5.681 -1.940 1.00 93.56 99 ILE A CA 1
ATOM 799 C C . ILE A 1 99 ? -16.108 5.997 -2.496 1.00 93.56 99 ILE A C 1
ATOM 801 O O . ILE A 1 99 ? -16.929 6.582 -1.789 1.00 93.56 99 ILE A O 1
ATOM 805 N N . ASN A 1 100 ? -16.439 5.517 -3.700 1.00 93.31 100 ASN A N 1
ATOM 806 C CA . ASN A 1 100 ? -17.782 5.646 -4.278 1.00 93.31 100 ASN A CA 1
ATOM 807 C C . ASN A 1 100 ? -18.863 4.924 -3.451 1.00 93.31 100 ASN A C 1
ATOM 809 O O . ASN A 1 100 ? -20.050 5.236 -3.557 1.00 93.31 100 ASN A O 1
ATOM 813 N N . ARG A 1 101 ? -18.453 3.992 -2.585 1.00 95.62 101 ARG A N 1
ATOM 814 C CA . ARG A 1 101 ? -19.308 3.183 -1.707 1.00 95.62 101 ARG A CA 1
ATOM 815 C C . ARG A 1 101 ? -19.173 3.552 -0.225 1.00 95.62 101 ARG A C 1
ATOM 817 O O . ARG A 1 101 ? -19.800 2.926 0.627 1.00 95.62 101 ARG A O 1
ATOM 824 N N . VAL A 1 102 ? -18.434 4.618 0.105 1.00 95.00 102 VAL A N 1
ATOM 825 C CA . VAL A 1 102 ? -18.193 5.077 1.491 1.00 95.00 102 VAL A CA 1
ATOM 826 C C . VAL A 1 102 ? -19.481 5.429 2.252 1.00 95.00 102 VAL A C 1
ATOM 828 O O . VAL A 1 102 ? -19.512 5.460 3.482 1.00 95.00 102 VAL A O 1
ATOM 831 N N . GLY A 1 103 ? -20.576 5.692 1.532 1.00 93.69 103 GLY A N 1
ATOM 832 C CA . GLY A 1 103 ? -21.892 5.968 2.105 1.00 93.69 103 GLY A CA 1
ATOM 833 C C . GLY A 1 103 ? -22.554 4.765 2.784 1.00 93.69 103 GLY A C 1
ATOM 834 O O . GLY A 1 103 ? -23.390 4.977 3.658 1.00 93.69 103 GLY A O 1
ATOM 835 N N . GLU A 1 104 ? -22.162 3.532 2.452 1.00 95.06 104 GLU A N 1
ATOM 836 C CA . GLU A 1 104 ? -22.830 2.310 2.917 1.00 95.06 104 GLU A CA 1
ATOM 837 C C . GLU A 1 104 ? -22.747 2.109 4.450 1.00 95.06 104 GLU A C 1
ATOM 839 O O . GLU A 1 104 ? -21.813 2.559 5.130 1.00 95.06 104 GLU A O 1
ATOM 844 N N . ASP A 1 105 ? -23.758 1.444 5.019 1.00 91.50 105 ASP A N 1
ATOM 845 C CA . ASP A 1 105 ? -23.879 1.211 6.469 1.00 91.50 105 ASP A CA 1
ATOM 846 C C . ASP A 1 105 ? -22.849 0.202 7.001 1.00 91.50 105 ASP A C 1
ATOM 848 O O . ASP A 1 105 ? -22.447 0.278 8.160 1.00 91.50 105 ASP A O 1
ATOM 852 N N . ASP A 1 106 ? -22.372 -0.693 6.137 1.00 94.00 106 ASP A N 1
ATOM 853 C CA . ASP A 1 106 ? -21.375 -1.725 6.436 1.00 94.00 106 ASP A CA 1
ATOM 854 C C . ASP A 1 106 ? -20.076 -1.516 5.628 1.00 94.00 106 ASP A C 1
ATOM 856 O O . ASP A 1 106 ? -19.375 -2.472 5.299 1.00 94.00 106 ASP A O 1
ATOM 860 N N . PHE A 1 107 ? -19.723 -0.264 5.310 1.00 97.69 107 PHE A N 1
ATOM 861 C CA . PHE A 1 107 ? -18.538 0.072 4.508 1.00 97.69 107 PHE A CA 1
ATOM 862 C C . PHE A 1 107 ? -17.236 -0.558 5.041 1.00 97.69 107 PHE A C 1
ATOM 864 O O . PHE A 1 107 ? -16.392 -0.987 4.258 1.00 97.69 107 PHE A O 1
ATOM 871 N N . TYR A 1 108 ? -17.089 -0.690 6.364 1.00 97.25 108 TYR A N 1
ATOM 872 C CA . TYR A 1 108 ? -15.929 -1.364 6.965 1.00 97.25 108 TYR A CA 1
ATOM 873 C C . TYR A 1 108 ? -15.719 -2.800 6.461 1.00 97.25 108 TYR A C 1
ATOM 875 O O . TYR A 1 108 ? -14.572 -3.214 6.330 1.00 97.25 108 TYR A O 1
ATOM 883 N N . LYS A 1 109 ? -16.796 -3.539 6.144 1.00 97.31 109 LYS A N 1
ATOM 884 C CA . LYS A 1 109 ? -16.691 -4.891 5.575 1.00 97.31 109 LYS A CA 1
ATOM 885 C C . LYS A 1 109 ? -16.093 -4.840 4.181 1.00 97.31 109 LYS A C 1
ATOM 887 O O . LYS A 1 109 ? -15.187 -5.602 3.902 1.00 97.31 109 LYS A O 1
ATOM 892 N N . LEU A 1 110 ? -16.538 -3.905 3.339 1.00 97.25 110 LEU A N 1
ATOM 893 C CA . LEU A 1 110 ? -15.998 -3.752 1.985 1.00 97.25 110 LEU A CA 1
ATOM 894 C C . LEU A 1 110 ? -14.498 -3.478 2.004 1.00 97.25 110 LEU A C 1
ATOM 896 O O . LEU A 1 110 ? -13.768 -4.044 1.197 1.00 97.25 110 LEU A O 1
ATOM 900 N N . PHE A 1 111 ? -14.052 -2.639 2.939 1.00 97.50 111 PHE A N 1
ATOM 901 C CA . PHE A 1 111 ? -12.637 -2.345 3.102 1.00 97.50 111 PHE A CA 1
ATOM 902 C C . PHE A 1 111 ? -11.843 -3.563 3.591 1.00 97.50 111 PHE A C 1
ATOM 904 O O . PHE A 1 111 ? -10.845 -3.930 2.977 1.00 97.50 111 PHE A O 1
ATOM 911 N N . ASP A 1 112 ? -12.295 -4.218 4.660 1.00 97.44 112 ASP A N 1
ATOM 912 C CA . ASP A 1 112 ? -11.630 -5.412 5.189 1.00 97.44 112 ASP A CA 1
ATOM 913 C C . ASP A 1 112 ? -11.623 -6.573 4.176 1.00 97.44 112 ASP A C 1
ATOM 915 O O . ASP A 1 112 ? -10.628 -7.288 4.062 1.00 97.44 112 ASP A O 1
ATOM 919 N 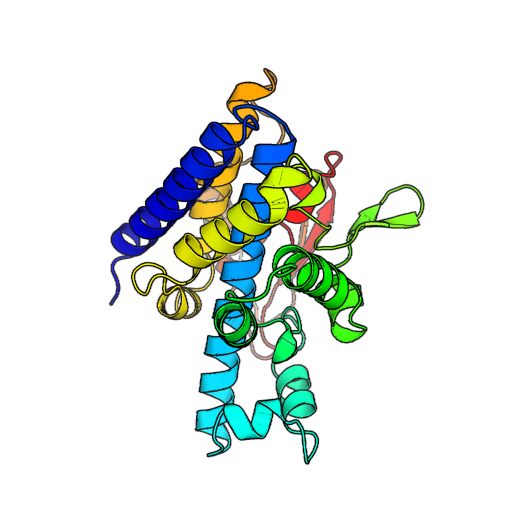N . ASP A 1 113 ? -12.702 -6.739 3.410 1.00 97.19 113 ASP A N 1
ATOM 920 C CA . ASP A 1 113 ? -12.815 -7.754 2.364 1.00 97.19 113 ASP A CA 1
ATOM 921 C C . ASP A 1 113 ? -11.910 -7.435 1.167 1.00 97.19 113 ASP A C 1
ATOM 923 O O . ASP A 1 113 ? -11.377 -8.362 0.569 1.00 97.19 113 ASP A O 1
ATOM 927 N N . ALA A 1 114 ? -11.699 -6.158 0.824 1.00 96.81 114 ALA A N 1
ATOM 928 C CA . ALA A 1 114 ? -10.754 -5.768 -0.226 1.00 96.81 114 ALA A CA 1
ATOM 929 C C . ALA A 1 114 ? -9.311 -6.120 0.157 1.00 96.81 114 ALA A C 1
ATOM 931 O O . ALA A 1 114 ? -8.589 -6.730 -0.627 1.00 96.81 114 ALA A O 1
ATOM 932 N N . LEU A 1 115 ? -8.909 -5.821 1.397 1.00 94.81 115 LEU A N 1
ATOM 933 C CA . LEU A 1 115 ? -7.596 -6.206 1.926 1.00 94.81 115 LEU A CA 1
ATOM 934 C C . LEU A 1 115 ? -7.387 -7.730 1.881 1.00 94.81 115 LEU A C 1
ATOM 936 O O . LEU A 1 115 ? -6.333 -8.219 1.463 1.00 94.81 115 LEU A O 1
ATOM 940 N N . GLU A 1 116 ? -8.400 -8.491 2.297 1.00 94.38 116 GLU A N 1
ATOM 941 C CA . GLU A 1 116 ? -8.356 -9.951 2.252 1.00 94.38 116 GLU A CA 1
ATOM 942 C C . GLU A 1 116 ? -8.316 -10.470 0.807 1.00 94.38 116 GLU A C 1
ATOM 944 O O . GLU A 1 116 ? -7.492 -11.332 0.511 1.00 94.38 116 GLU A O 1
ATOM 949 N N . ARG A 1 117 ? -9.129 -9.928 -0.111 1.00 94.88 117 ARG A N 1
ATOM 950 C CA . ARG A 1 117 ? -9.124 -10.319 -1.531 1.00 94.88 117 ARG A CA 1
ATOM 951 C C . ARG A 1 117 ? -7.771 -10.087 -2.187 1.00 94.88 117 ARG A C 1
ATOM 953 O O . ARG A 1 117 ? -7.235 -11.036 -2.749 1.00 94.88 117 ARG A O 1
ATOM 960 N N . ILE A 1 118 ? -7.188 -8.894 -2.035 1.00 92.25 118 ILE A N 1
ATOM 961 C CA . ILE A 1 118 ? -5.867 -8.565 -2.594 1.00 92.25 118 ILE A CA 1
ATOM 962 C C . ILE A 1 118 ? -4.827 -9.606 -2.168 1.00 92.25 118 ILE A C 1
ATOM 964 O O . ILE A 1 118 ? -4.049 -10.081 -2.987 1.00 92.25 118 ILE A O 1
ATOM 968 N N . SER A 1 119 ? -4.841 -10.023 -0.902 1.00 88.31 119 SER A N 1
ATOM 969 C CA . SER A 1 119 ? -3.867 -10.998 -0.388 1.00 88.31 119 SER A CA 1
ATOM 970 C C . SER A 1 119 ? -4.069 -12.429 -0.903 1.00 88.31 119 SER A C 1
ATOM 972 O O . SER A 1 119 ? -3.166 -13.256 -0.776 1.00 88.31 119 SER A O 1
ATOM 974 N N . ASN A 1 120 ? -5.258 -12.737 -1.428 1.00 90.69 120 ASN A N 1
ATOM 975 C CA . ASN A 1 120 ? -5.659 -14.072 -1.873 1.00 90.69 120 ASN A CA 1
ATOM 976 C C . ASN A 1 120 ? -5.793 -14.190 -3.401 1.00 90.69 120 ASN A C 1
ATOM 978 O O . ASN A 1 120 ? -6.232 -15.233 -3.883 1.00 90.69 120 ASN A O 1
ATOM 982 N N . TYR A 1 121 ? -5.442 -13.150 -4.162 1.00 89.19 121 TYR A N 1
ATOM 983 C CA . TYR A 1 121 ? -5.308 -13.257 -5.613 1.00 89.19 121 TYR A CA 1
ATOM 984 C C . TYR A 1 121 ? -4.178 -14.215 -5.991 1.00 89.19 121 TYR A C 1
ATOM 986 O O . TYR A 1 121 ? -3.154 -14.271 -5.309 1.00 89.19 121 TYR A O 1
ATOM 994 N N . GLU A 1 122 ? -4.379 -14.984 -7.064 1.00 87.00 122 GLU A N 1
ATOM 995 C CA . GLU A 1 122 ? -3.401 -15.975 -7.534 1.00 87.00 122 GLU A CA 1
ATOM 996 C C . GLU A 1 122 ? -2.115 -15.266 -7.981 1.00 87.00 122 GLU A C 1
ATOM 998 O O . GLU A 1 122 ? -1.009 -15.684 -7.646 1.00 87.00 122 GLU A O 1
ATOM 1003 N N . GLU A 1 123 ? -2.281 -14.111 -8.621 1.00 83.94 123 GLU A N 1
ATOM 1004 C CA . GLU A 1 123 ? -1.242 -13.178 -9.050 1.00 83.94 123 GLU A CA 1
ATOM 1005 C C . GLU A 1 123 ? -0.387 -12.677 -7.873 1.00 83.94 123 GLU A C 1
ATOM 1007 O O . GLU A 1 123 ? 0.789 -12.366 -8.039 1.00 83.94 123 GLU A O 1
ATOM 1012 N N . ASN A 1 124 ? -0.958 -12.650 -6.664 1.00 84.88 124 ASN A N 1
ATOM 1013 C CA . ASN A 1 124 ? -0.301 -12.133 -5.467 1.00 84.88 124 ASN A CA 1
ATOM 1014 C C . ASN A 1 124 ? 0.308 -13.218 -4.571 1.00 84.88 124 ASN A C 1
ATOM 1016 O O . ASN A 1 124 ? 0.830 -12.902 -3.498 1.00 84.88 124 ASN A O 1
ATOM 1020 N N . GLU A 1 125 ? 0.285 -14.492 -4.981 1.00 80.38 125 GLU A N 1
ATOM 1021 C CA . GLU A 1 125 ? 0.781 -15.594 -4.150 1.00 80.38 125 GLU A CA 1
ATOM 1022 C C . GLU A 1 125 ? 2.264 -15.424 -3.768 1.00 80.38 125 GLU A C 1
ATOM 1024 O O . GLU A 1 125 ? 2.658 -15.799 -2.659 1.00 80.38 125 GLU A O 1
ATOM 1029 N N . ALA A 1 126 ? 3.063 -14.816 -4.651 1.00 73.12 126 ALA A N 1
ATOM 1030 C CA . ALA A 1 126 ? 4.486 -14.549 -4.442 1.00 73.12 126 ALA A CA 1
ATOM 1031 C C . ALA A 1 126 ? 4.770 -13.517 -3.333 1.00 73.12 126 ALA A C 1
ATOM 1033 O O . ALA A 1 126 ? 5.841 -13.553 -2.731 1.00 73.12 126 ALA A O 1
ATOM 1034 N N . PHE A 1 127 ? 3.813 -12.637 -3.020 1.00 72.69 127 PHE A N 1
ATOM 1035 C CA . PHE A 1 127 ? 3.960 -11.597 -1.992 1.00 72.69 127 PHE A CA 1
ATOM 1036 C C . PHE A 1 127 ? 3.563 -12.076 -0.587 1.00 72.69 127 PHE A C 1
ATOM 1038 O O . PHE A 1 127 ? 3.703 -11.343 0.396 1.00 72.69 127 PHE A O 1
ATOM 1045 N N . ASN A 1 128 ? 3.063 -13.309 -0.465 1.00 70.81 128 ASN A N 1
ATOM 1046 C CA . ASN A 1 128 ? 2.757 -13.907 0.827 1.00 70.81 128 ASN A CA 1
ATOM 1047 C C . ASN A 1 128 ? 4.038 -14.412 1.503 1.00 70.81 128 ASN A C 1
ATOM 1049 O O . ASN A 1 128 ? 4.813 -15.173 0.928 1.00 70.81 128 ASN A O 1
ATOM 1053 N N . ILE A 1 129 ? 4.242 -14.024 2.764 1.00 65.19 129 ILE A N 1
ATOM 1054 C CA . ILE A 1 129 ? 5.464 -14.355 3.506 1.00 65.19 129 ILE A CA 1
ATOM 1055 C C . ILE A 1 129 ? 5.377 -15.798 3.991 1.00 65.19 129 ILE A C 1
ATOM 1057 O O . ILE A 1 129 ? 4.537 -16.117 4.833 1.00 65.19 129 ILE A O 1
ATOM 1061 N N . GLU A 1 130 ? 6.268 -16.660 3.515 1.00 64.06 130 GLU A N 1
ATOM 1062 C CA . GLU A 1 130 ? 6.422 -18.009 4.056 1.00 64.06 130 GLU A CA 1
ATOM 1063 C C . GLU A 1 130 ? 7.125 -17.948 5.420 1.00 64.06 130 GLU A C 1
ATOM 1065 O O . GLU A 1 130 ? 8.242 -17.444 5.559 1.00 64.06 130 GLU A O 1
ATOM 1070 N N . THR A 1 131 ? 6.450 -18.417 6.463 1.00 63.12 131 THR A N 1
ATOM 1071 C CA . THR A 1 131 ? 7.000 -18.480 7.816 1.00 63.12 131 THR A CA 1
ATOM 1072 C C . THR A 1 131 ? 7.756 -19.785 8.034 1.00 63.12 131 THR A C 1
ATOM 1074 O O . THR A 1 131 ? 7.600 -20.767 7.314 1.00 63.12 131 THR A O 1
ATOM 1077 N N . SER A 1 132 ? 8.585 -19.819 9.078 1.00 56.53 132 SER A N 1
ATOM 1078 C CA . SER A 1 132 ? 9.488 -20.941 9.383 1.00 56.53 132 SER A CA 1
ATOM 1079 C C . SER A 1 132 ? 8.786 -22.290 9.608 1.00 56.53 132 SER A C 1
ATOM 1081 O O . SER A 1 132 ? 9.436 -23.331 9.576 1.00 56.53 132 SER A O 1
ATOM 1083 N N . ASP A 1 133 ? 7.481 -22.274 9.879 1.00 60.50 133 ASP A N 1
ATOM 1084 C CA . ASP A 1 133 ? 6.622 -23.446 10.064 1.00 60.50 133 ASP A CA 1
ATOM 1085 C C . ASP A 1 133 ? 5.886 -23.881 8.780 1.00 60.50 133 ASP A C 1
ATOM 1087 O O . ASP A 1 133 ? 5.073 -24.806 8.826 1.00 60.50 133 ASP A O 1
ATOM 1091 N N . GLY A 1 134 ? 6.181 -23.248 7.639 1.00 60.09 134 GLY A N 1
ATOM 1092 C CA . GLY A 1 134 ? 5.573 -23.535 6.338 1.00 60.09 134 GLY A CA 1
ATOM 1093 C C . GLY A 1 134 ? 4.186 -22.918 6.148 1.00 60.09 134 GLY A C 1
ATOM 1094 O O . GLY A 1 134 ? 3.493 -23.269 5.193 1.00 60.09 134 GLY A O 1
ATOM 1095 N N . THR A 1 135 ? 3.743 -22.031 7.049 1.00 64.62 135 THR A N 1
ATOM 1096 C CA . THR A 1 135 ? 2.501 -21.274 6.847 1.00 64.62 135 THR A CA 1
ATOM 1097 C C . THR A 1 135 ? 2.760 -20.018 6.010 1.00 64.62 135 THR A C 1
ATOM 1099 O O . THR A 1 135 ? 3.835 -19.427 6.052 1.00 64.62 135 THR A O 1
ATOM 1102 N N . LYS A 1 136 ? 1.790 -19.614 5.184 1.00 66.94 136 LYS A N 1
ATOM 1103 C CA . LYS A 1 136 ? 1.871 -18.365 4.416 1.00 66.94 136 LYS A CA 1
ATOM 1104 C C . LYS A 1 136 ? 1.144 -17.267 5.182 1.00 66.94 136 LYS A C 1
ATOM 1106 O O . LYS A 1 136 ? -0.049 -17.385 5.462 1.00 66.94 136 LYS A O 1
ATOM 1111 N N . LYS A 1 137 ? 1.854 -16.197 5.535 1.00 70.00 137 LYS A N 1
ATOM 1112 C CA . LYS A 1 137 ? 1.277 -15.001 6.148 1.00 70.00 137 LYS A CA 1
ATOM 1113 C C . LYS A 1 137 ? 0.860 -14.031 5.049 1.00 70.00 137 LYS A C 1
ATOM 1115 O O . LYS A 1 137 ? 1.701 -13.561 4.287 1.00 70.00 137 LYS A O 1
ATOM 1120 N N . ALA A 1 138 ? -0.431 -13.716 5.030 1.00 79.06 138 ALA A N 1
ATOM 1121 C CA . ALA A 1 138 ? -1.026 -12.792 4.077 1.00 79.06 138 ALA A CA 1
ATOM 1122 C C . ALA A 1 138 ? -0.373 -11.397 4.118 1.00 79.06 138 ALA A C 1
ATOM 1124 O O . ALA A 1 138 ? -0.003 -10.905 5.202 1.00 79.06 138 ALA A O 1
ATOM 1125 N N . LEU A 1 139 ? -0.280 -10.774 2.936 1.00 78.19 139 LEU A N 1
ATOM 1126 C CA . LEU A 1 139 ? 0.175 -9.394 2.740 1.00 78.19 139 LEU A CA 1
ATOM 1127 C C . LEU A 1 139 ? -0.642 -8.423 3.606 1.00 78.19 139 LEU A C 1
ATOM 1129 O O . LEU A 1 139 ? -0.091 -7.700 4.440 1.00 78.19 139 LEU A O 1
ATOM 1133 N N . PHE A 1 140 ? -1.967 -8.498 3.491 1.00 85.56 140 PHE A N 1
ATOM 1134 C CA . PHE A 1 140 ? -2.916 -7.767 4.317 1.00 85.56 140 PHE A CA 1
ATOM 1135 C C . PHE A 1 140 ? -3.751 -8.693 5.202 1.00 85.56 140 PHE A C 1
ATOM 1137 O O . PHE A 1 140 ? -3.903 -9.890 4.976 1.00 85.56 140 PHE A O 1
ATOM 1144 N N . THR A 1 141 ? -4.316 -8.103 6.247 1.00 87.94 141 THR A N 1
ATOM 1145 C CA . THR A 1 141 ? -5.289 -8.734 7.142 1.00 87.94 141 THR A CA 1
ATOM 1146 C C . THR A 1 141 ? -6.404 -7.737 7.409 1.00 87.94 141 THR A C 1
ATOM 1148 O O . THR A 1 141 ? -6.165 -6.534 7.312 1.00 87.94 141 THR A O 1
ATOM 1151 N N . ARG A 1 142 ? -7.588 -8.205 7.818 1.00 94.25 142 ARG A N 1
ATOM 1152 C CA . ARG A 1 142 ? -8.658 -7.313 8.287 1.00 94.25 142 ARG A CA 1
ATOM 1153 C C . ARG A 1 142 ? -8.134 -6.398 9.398 1.00 94.25 142 ARG A C 1
ATOM 1155 O O . ARG A 1 142 ? -7.553 -6.876 10.375 1.00 94.25 142 ARG A O 1
ATOM 1162 N N . ILE A 1 143 ? -8.314 -5.087 9.252 1.00 93.50 143 ILE A N 1
ATOM 1163 C CA . ILE A 1 143 ? -7.776 -4.100 10.196 1.00 93.50 143 ILE A CA 1
ATOM 1164 C C . ILE A 1 143 ? -8.859 -3.445 11.039 1.00 93.50 143 ILE A C 1
ATOM 1166 O O . ILE A 1 143 ? -8.576 -3.075 12.183 1.00 93.50 143 ILE A O 1
ATOM 1170 N N . THR A 1 144 ? -10.097 -3.339 10.540 1.00 94.75 144 THR A N 1
ATOM 1171 C CA . THR A 1 144 ? -11.175 -2.700 11.314 1.00 94.75 144 THR A CA 1
ATOM 1172 C C . THR A 1 144 ? -11.600 -3.554 12.508 1.00 94.75 144 THR A C 1
ATOM 1174 O O . THR A 1 144 ? -12.155 -3.039 13.477 1.00 94.75 144 THR A O 1
ATOM 1177 N N . GLU A 1 145 ? -11.254 -4.845 12.511 1.00 93.56 145 GLU A N 1
ATOM 1178 C CA . GLU A 1 145 ? -11.493 -5.746 13.636 1.00 93.56 145 GLU A CA 1
ATOM 1179 C C . GLU A 1 145 ? -10.788 -5.328 14.930 1.00 93.56 145 GLU A C 1
ATOM 1181 O O . GLU A 1 145 ? -11.312 -5.596 16.014 1.00 93.56 145 GLU A O 1
ATOM 1186 N N . ASN A 1 146 ? -9.671 -4.602 14.812 1.00 89.62 146 ASN A N 1
ATOM 1187 C CA . ASN A 1 146 ? -8.938 -4.022 15.937 1.00 89.62 146 ASN A CA 1
ATOM 1188 C C . ASN A 1 146 ? -9.696 -2.870 16.618 1.00 89.62 146 ASN A C 1
ATOM 1190 O O . ASN A 1 146 ? -9.332 -2.458 17.717 1.00 89.62 146 ASN A O 1
ATOM 1194 N N . VAL A 1 147 ? -10.740 -2.339 15.977 1.00 92.31 147 VAL A N 1
ATOM 1195 C CA . VAL A 1 147 ? -11.580 -1.254 16.487 1.00 92.31 147 VAL A CA 1
ATOM 1196 C C . VAL A 1 147 ? -12.855 -1.835 17.102 1.00 92.31 147 VAL A C 1
ATOM 1198 O O . VAL A 1 147 ? -13.413 -2.837 16.636 1.00 92.31 147 VAL A O 1
ATOM 1201 N N . GLU A 1 148 ? -13.352 -1.173 18.150 1.00 92.06 148 GLU A N 1
ATOM 1202 C CA . GLU A 1 148 ? -14.638 -1.485 18.775 1.00 92.06 148 GLU A CA 1
ATOM 1203 C C . GLU A 1 148 ? -15.749 -1.602 17.717 1.00 92.06 148 GLU A C 1
ATOM 1205 O O . GLU A 1 148 ? -15.902 -0.721 16.871 1.00 92.06 148 GLU A O 1
ATOM 1210 N N . SER A 1 149 ? -16.551 -2.673 17.781 1.00 93.69 149 SER A N 1
ATOM 1211 C CA . SER A 1 149 ? -17.542 -3.020 16.742 1.00 93.69 149 SER A CA 1
ATOM 1212 C C . SER A 1 149 ? -18.483 -1.863 16.380 1.00 93.69 149 SER A C 1
ATOM 1214 O O . SER A 1 149 ? -18.799 -1.665 15.212 1.00 93.69 149 SER A O 1
ATOM 1216 N N . SER A 1 150 ? -18.878 -1.061 17.372 1.00 93.94 150 SER A N 1
ATOM 1217 C CA . SER A 1 150 ? -19.754 0.110 17.220 1.00 93.94 150 SER A CA 1
ATOM 1218 C C . SER A 1 150 ? -19.122 1.268 16.430 1.00 93.94 150 SER A C 1
ATOM 1220 O O . SER A 1 150 ? -19.840 2.124 15.916 1.00 93.94 150 SER A O 1
ATOM 1222 N N . LYS A 1 151 ? -17.788 1.309 16.327 1.00 94.81 151 LYS A N 1
ATOM 1223 C CA . LYS A 1 151 ? -17.013 2.397 15.710 1.00 94.81 151 LYS A CA 1
ATOM 1224 C C . LYS A 1 151 ? -16.406 2.024 14.361 1.00 94.81 151 LYS A C 1
ATOM 1226 O O . LYS A 1 151 ? -16.001 2.927 13.634 1.00 94.81 151 LYS A O 1
ATOM 1231 N N . ARG A 1 152 ? -16.378 0.734 13.997 1.00 95.94 152 ARG A N 1
ATOM 1232 C CA . ARG A 1 152 ? -15.709 0.221 12.782 1.00 95.94 152 ARG A CA 1
ATOM 1233 C C . ARG A 1 152 ? -16.108 0.958 11.514 1.00 95.94 152 ARG A C 1
ATOM 1235 O O . ARG A 1 152 ? -15.240 1.369 10.753 1.00 95.94 152 ARG A O 1
ATOM 1242 N N . ASN A 1 153 ? -17.408 1.175 11.318 1.00 96.50 153 ASN A N 1
ATOM 1243 C CA . ASN A 1 153 ? -17.891 1.839 1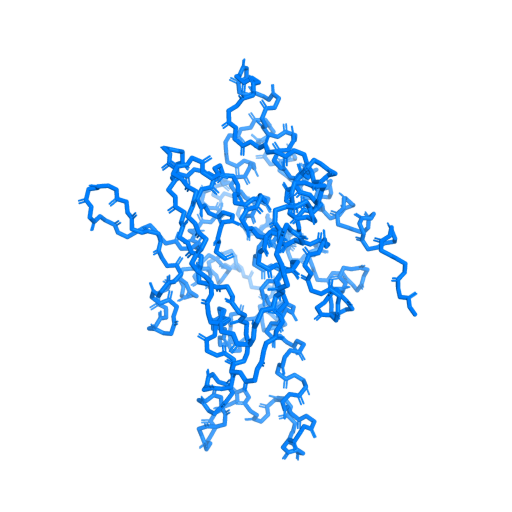0.113 1.00 96.50 153 ASN A CA 1
ATOM 1244 C C . ASN A 1 153 ? -17.391 3.286 10.018 1.00 96.50 153 ASN A C 1
ATOM 1246 O O . ASN A 1 153 ? -16.836 3.684 9.001 1.00 96.50 153 ASN A O 1
ATOM 1250 N N . ASN A 1 154 ? -17.513 4.057 11.102 1.00 96.50 154 ASN A N 1
ATOM 1251 C CA . ASN A 1 154 ? -17.015 5.433 11.138 1.00 96.50 154 ASN A CA 1
ATOM 1252 C C . ASN A 1 154 ? -15.494 5.483 10.976 1.00 96.50 154 ASN A C 1
ATOM 1254 O O . ASN A 1 154 ? -14.993 6.320 10.235 1.00 96.50 154 ASN A O 1
ATOM 1258 N N . PHE A 1 155 ? -14.774 4.561 11.617 1.00 96.88 155 PHE A N 1
ATOM 1259 C CA . PHE A 1 155 ? -13.328 4.440 11.486 1.00 96.88 155 PHE A CA 1
ATOM 1260 C C . PHE A 1 155 ? -12.907 4.194 10.031 1.00 96.88 155 PHE A C 1
ATOM 1262 O O . PHE A 1 155 ? -12.086 4.942 9.511 1.00 96.88 155 PHE A O 1
ATOM 1269 N N . ALA A 1 156 ? -13.513 3.218 9.347 1.00 97.25 156 ALA A N 1
ATOM 1270 C CA . ALA A 1 156 ? -13.220 2.929 7.944 1.00 97.25 156 ALA A CA 1
ATOM 1271 C C . ALA A 1 156 ? -13.502 4.142 7.041 1.00 97.25 156 ALA A C 1
ATOM 1273 O O . ALA A 1 156 ? -12.669 4.505 6.213 1.00 97.25 156 ALA A O 1
ATOM 1274 N N . LYS A 1 157 ? -14.631 4.835 7.245 1.00 97.06 157 LYS A N 1
ATOM 1275 C CA . LYS A 1 157 ? -14.950 6.067 6.503 1.00 97.06 157 LYS A CA 1
ATOM 1276 C C . LYS A 1 157 ? -13.921 7.171 6.751 1.00 97.06 157 LYS A C 1
ATOM 1278 O O . LYS A 1 157 ? -13.530 7.859 5.813 1.00 97.06 157 LYS A O 1
ATOM 1283 N N . SER A 1 158 ? -13.455 7.333 7.990 1.00 96.75 158 SER A N 1
ATOM 1284 C CA . SER A 1 158 ? -12.410 8.302 8.330 1.00 96.75 158 SER A CA 1
ATOM 1285 C C . SER A 1 158 ? -11.056 7.947 7.718 1.00 96.75 158 SER A C 1
ATOM 1287 O O . SER A 1 158 ? -10.386 8.850 7.230 1.00 96.75 158 SER A O 1
ATOM 1289 N N . VAL A 1 159 ? -10.677 6.662 7.681 1.00 96.38 159 VAL A N 1
ATOM 1290 C CA . VAL A 1 159 ? -9.474 6.202 6.965 1.00 96.38 159 VAL A CA 1
ATOM 1291 C C . VAL A 1 159 ? -9.545 6.634 5.503 1.00 96.38 159 VAL A C 1
ATOM 1293 O O . VAL A 1 159 ? -8.625 7.287 5.017 1.00 96.38 159 VAL A O 1
ATOM 1296 N N . PHE A 1 160 ? -10.663 6.352 4.828 1.00 95.94 160 PHE A N 1
ATOM 1297 C CA . PHE A 1 160 ? -10.867 6.744 3.434 1.00 95.94 160 PHE A CA 1
ATOM 1298 C C . PHE A 1 160 ? -10.860 8.261 3.239 1.00 95.94 160 PHE A C 1
ATOM 1300 O O . PHE A 1 160 ? -10.215 8.743 2.317 1.00 95.94 160 PHE A O 1
ATOM 1307 N N . GLY A 1 161 ? -11.465 9.023 4.154 1.00 94.19 161 GLY A N 1
ATOM 1308 C CA . GLY A 1 161 ? -11.414 10.487 4.138 1.00 94.19 161 GLY A CA 1
ATOM 1309 C C . GLY A 1 161 ? -10.019 11.088 4.368 1.00 94.19 161 GLY A C 1
ATOM 1310 O O . GLY A 1 161 ? -9.808 12.257 4.043 1.00 94.19 161 GLY A O 1
ATOM 1311 N N . ILE A 1 162 ? -9.071 10.323 4.920 1.00 93.56 162 ILE A N 1
ATOM 1312 C CA . ILE A 1 162 ? -7.657 10.710 5.011 1.00 93.56 162 ILE A CA 1
ATOM 1313 C C . ILE A 1 162 ? -6.956 10.338 3.707 1.00 93.56 162 ILE A C 1
ATOM 1315 O O . ILE A 1 162 ? -6.455 11.220 3.017 1.00 93.56 162 ILE A O 1
ATOM 1319 N N . ILE A 1 163 ? -6.951 9.055 3.339 1.00 91.38 163 ILE A N 1
ATOM 1320 C CA . ILE A 1 163 ? -6.121 8.564 2.231 1.00 91.38 163 ILE A CA 1
ATOM 1321 C C . ILE A 1 163 ? -6.594 9.047 0.856 1.00 91.38 163 ILE A C 1
ATOM 1323 O O . ILE A 1 163 ? -5.779 9.126 -0.052 1.00 91.38 163 ILE A O 1
ATOM 1327 N N . SER A 1 164 ? -7.869 9.408 0.678 1.00 89.12 164 SER A N 1
ATOM 1328 C CA . SER A 1 164 ? -8.391 9.889 -0.610 1.00 89.12 164 SER A CA 1
ATOM 1329 C C . SER A 1 164 ? -8.150 11.382 -0.864 1.00 89.12 164 SER A C 1
ATOM 1331 O O . SER A 1 164 ? -8.668 11.920 -1.839 1.00 89.12 164 SER A O 1
ATOM 1333 N N . GLN A 1 165 ? -7.453 12.097 0.024 1.00 85.25 165 GLN A N 1
ATOM 1334 C CA . GLN A 1 165 ? -7.197 13.524 -0.173 1.00 85.25 165 GLN A CA 1
ATOM 1335 C C . GLN A 1 165 ? -6.188 13.735 -1.308 1.00 85.25 165 GLN A C 1
ATOM 1337 O O . GLN A 1 165 ? -5.101 13.166 -1.272 1.00 85.25 165 GLN A O 1
ATOM 1342 N N . ASP A 1 166 ? -6.482 14.652 -2.238 1.00 73.75 166 ASP A N 1
ATOM 1343 C CA . ASP A 1 166 ? -5.602 15.003 -3.373 1.00 73.75 166 ASP A CA 1
ATOM 1344 C C . ASP A 1 166 ? -4.178 15.400 -2.946 1.00 73.75 166 ASP A C 1
ATOM 1346 O O . ASP A 1 166 ? -3.210 15.287 -3.702 1.00 73.75 166 ASP A O 1
ATOM 1350 N N . LYS A 1 167 ? -4.020 15.876 -1.702 1.00 73.62 167 LYS A N 1
ATOM 1351 C CA . LYS A 1 167 ? -2.706 16.206 -1.143 1.00 73.62 167 LYS A CA 1
ATOM 1352 C C . LYS A 1 167 ? -1.794 14.969 -1.052 1.00 73.62 167 LYS A C 1
ATOM 1354 O O . LYS A 1 167 ? -0.579 15.151 -1.104 1.00 73.62 167 LYS A O 1
ATOM 1359 N N . PHE A 1 168 ? -2.346 13.757 -1.022 1.00 74.31 168 PHE A N 1
ATOM 1360 C CA . PHE A 1 168 ? -1.647 12.471 -0.947 1.00 74.31 168 PHE A CA 1
ATOM 1361 C C . PHE A 1 168 ? -1.628 11.715 -2.288 1.00 74.31 168 PHE A C 1
ATOM 1363 O O . PHE A 1 168 ? -1.913 10.523 -2.342 1.00 74.31 168 PHE A O 1
ATOM 1370 N N . ASP A 1 169 ? -1.304 12.396 -3.386 1.00 74.88 169 ASP A N 1
ATOM 1371 C CA . ASP A 1 169 ? -0.958 11.734 -4.650 1.00 74.88 169 ASP A CA 1
ATOM 1372 C C . ASP A 1 169 ? 0.523 11.315 -4.656 1.00 74.88 169 ASP A C 1
ATOM 1374 O O . ASP A 1 169 ? 1.418 12.174 -4.655 1.00 74.88 169 ASP A O 1
ATOM 1378 N N . PHE A 1 170 ? 0.780 10.001 -4.657 1.00 72.81 170 PHE A N 1
ATOM 1379 C CA . PHE A 1 170 ? 2.129 9.433 -4.719 1.00 72.81 170 PHE A CA 1
ATOM 1380 C C . PHE A 1 170 ? 2.584 9.081 -6.135 1.00 72.81 170 PHE A C 1
ATOM 1382 O O . PHE A 1 170 ? 3.740 8.704 -6.304 1.00 72.81 170 PHE A O 1
ATOM 1389 N N . SER A 1 171 ? 1.765 9.304 -7.169 1.00 71.94 171 SER A N 1
ATOM 1390 C CA . SER A 1 171 ? 2.129 9.033 -8.570 1.00 71.94 171 SER A CA 1
ATOM 1391 C C . SER A 1 171 ? 3.498 9.611 -8.986 1.00 71.94 171 SER A C 1
ATOM 1393 O O . SER A 1 171 ? 4.259 8.941 -9.686 1.00 71.94 171 SER A O 1
ATOM 1395 N N . PRO A 1 172 ? 3.899 10.831 -8.554 1.00 69.31 172 PRO A N 1
ATOM 1396 C CA . PRO A 1 172 ? 5.222 11.369 -8.872 1.00 69.31 172 PRO A CA 1
ATOM 1397 C C . PRO A 1 172 ? 6.400 10.606 -8.246 1.00 69.31 172 PRO A C 1
ATOM 1399 O O . PRO A 1 172 ? 7.511 10.738 -8.760 1.00 69.31 172 PRO A O 1
ATOM 1402 N N . ALA A 1 173 ? 6.183 9.849 -7.163 1.00 65.62 173 ALA A N 1
ATOM 1403 C CA . ALA A 1 173 ? 7.217 9.063 -6.489 1.00 65.62 173 ALA A CA 1
ATOM 1404 C C . ALA A 1 173 ? 7.740 7.921 -7.358 1.00 65.62 173 ALA A C 1
ATOM 1406 O O . ALA A 1 173 ? 8.945 7.676 -7.378 1.00 65.62 173 ALA A O 1
ATOM 1407 N N . PHE A 1 174 ? 6.850 7.269 -8.110 1.00 67.38 174 PHE A N 1
ATOM 1408 C CA . PHE A 1 174 ? 7.172 6.069 -8.889 1.00 67.38 174 PHE A CA 1
ATOM 1409 C C . PHE A 1 174 ? 8.066 6.347 -10.108 1.00 67.38 174 PHE A C 1
ATOM 1411 O O . PHE A 1 174 ? 8.473 5.443 -10.823 1.00 67.38 174 PHE A O 1
ATOM 1418 N N . ARG A 1 175 ? 8.412 7.614 -10.364 1.00 62.84 175 ARG A N 1
ATOM 1419 C CA . ARG A 1 175 ? 9.423 7.974 -11.372 1.00 62.84 175 ARG A CA 1
ATOM 1420 C C . ARG A 1 175 ? 10.847 8.023 -10.818 1.00 62.84 175 ARG A C 1
ATOM 1422 O O . ARG A 1 175 ? 11.788 7.942 -11.593 1.00 62.84 175 ARG A O 1
ATOM 1429 N N . ASN A 1 176 ? 11.010 8.147 -9.499 1.00 56.12 176 ASN A N 1
ATOM 1430 C CA . ASN A 1 176 ? 12.307 8.204 -8.806 1.00 56.12 176 ASN A CA 1
ATOM 1431 C C . ASN A 1 176 ? 12.440 7.024 -7.816 1.00 56.12 176 ASN A C 1
ATOM 1433 O O . ASN A 1 176 ? 12.945 7.188 -6.708 1.00 56.12 176 ASN A O 1
ATOM 1437 N N . ASN A 1 177 ? 11.929 5.868 -8.253 1.00 55.81 177 ASN A N 1
ATOM 1438 C CA . ASN A 1 177 ? 11.330 4.722 -7.551 1.00 55.81 177 ASN A CA 1
ATOM 1439 C C . ASN A 1 177 ? 11.776 4.316 -6.138 1.00 55.81 177 ASN A C 1
ATOM 1441 O O . ASN A 1 177 ? 10.985 3.703 -5.427 1.00 55.81 177 ASN A O 1
ATOM 1445 N N . PHE A 1 178 ? 12.995 4.599 -5.701 1.00 53.41 178 PHE A N 1
ATOM 1446 C CA . PHE A 1 178 ? 13.617 3.747 -4.695 1.00 53.41 178 PHE A CA 1
ATOM 1447 C C . PHE A 1 178 ? 13.929 4.440 -3.355 1.00 53.41 178 PHE A C 1
ATOM 1449 O O . PHE A 1 178 ? 13.506 3.984 -2.288 1.00 53.41 178 PHE A O 1
ATOM 1456 N N . ASP A 1 179 ? 14.609 5.590 -3.389 1.00 56.12 179 ASP A N 1
ATOM 1457 C CA . ASP A 1 179 ? 15.043 6.285 -2.166 1.00 56.12 179 ASP A CA 1
ATOM 1458 C C . ASP A 1 179 ? 13.860 6.794 -1.330 1.00 56.12 179 ASP A C 1
ATOM 1460 O O . ASP A 1 179 ? 13.926 6.839 -0.103 1.00 56.12 179 ASP A O 1
ATOM 1464 N N . PHE A 1 180 ? 12.758 7.139 -1.990 1.00 62.19 180 PHE A N 1
ATOM 1465 C CA . PHE A 1 180 ? 11.568 7.692 -1.358 1.00 62.19 180 PHE A CA 1
ATOM 1466 C C . PHE A 1 180 ? 10.837 6.686 -0.458 1.00 62.19 180 PHE A C 1
ATOM 1468 O O . PHE A 1 180 ? 10.461 7.029 0.662 1.00 62.19 180 PHE A O 1
ATOM 1475 N N . TYR A 1 181 ? 10.666 5.444 -0.923 1.00 58.75 181 TYR A N 1
ATOM 1476 C CA . TYR A 1 181 ? 9.977 4.391 -0.172 1.00 58.75 181 TYR A CA 1
ATOM 1477 C C . TYR A 1 181 ? 10.723 4.097 1.135 1.00 58.75 181 TYR A C 1
ATOM 1479 O O . TYR A 1 181 ? 10.149 4.166 2.221 1.00 58.75 181 TYR A O 1
ATOM 1487 N N . SER A 1 182 ? 12.040 3.899 1.048 1.00 58.38 182 SER A N 1
ATOM 1488 C CA . SER A 1 182 ? 12.882 3.593 2.209 1.00 58.38 182 SER A CA 1
ATOM 1489 C C . SER A 1 182 ? 12.826 4.678 3.299 1.00 58.38 182 SER A C 1
ATOM 1491 O O . SER A 1 182 ? 12.713 4.342 4.478 1.00 58.38 182 SER A O 1
ATOM 1493 N N . THR A 1 183 ? 12.834 5.971 2.938 1.00 63.03 183 THR A N 1
ATOM 1494 C CA . THR A 1 183 ? 12.751 7.088 3.908 1.00 63.03 183 THR A CA 1
ATOM 1495 C C . THR A 1 183 ? 11.441 7.080 4.704 1.00 63.03 183 THR A C 1
ATOM 1497 O O . THR A 1 183 ? 11.409 7.393 5.895 1.00 63.03 183 THR A O 1
ATOM 1500 N N . ILE A 1 184 ? 10.338 6.718 4.055 1.00 64.06 184 ILE A N 1
ATOM 1501 C CA . ILE A 1 184 ? 9.007 6.703 4.669 1.00 64.06 184 ILE A CA 1
ATOM 1502 C C . ILE A 1 184 ? 8.840 5.514 5.595 1.00 64.06 184 ILE A C 1
ATOM 1504 O O . ILE A 1 184 ? 8.328 5.664 6.705 1.00 64.06 184 ILE A O 1
ATOM 1508 N N . PHE A 1 185 ? 9.260 4.335 5.142 1.00 62.41 185 PHE A N 1
ATOM 1509 C CA . PHE A 1 185 ? 9.220 3.139 5.971 1.00 62.41 185 PHE A CA 1
ATOM 1510 C C . PHE A 1 185 ? 10.110 3.304 7.199 1.00 62.41 185 PHE A C 1
ATOM 1512 O O . PHE A 1 185 ? 9.694 2.941 8.298 1.00 62.41 185 PHE A O 1
ATOM 1519 N N . GLU A 1 186 ? 11.269 3.955 7.059 1.00 65.19 186 GLU A N 1
ATOM 1520 C CA . GLU A 1 186 ? 12.086 4.358 8.204 1.00 65.19 186 GLU A CA 1
ATOM 1521 C C . GLU A 1 186 ? 11.296 5.254 9.168 1.00 65.19 186 GLU A C 1
ATOM 1523 O O . GLU A 1 186 ? 11.313 5.013 10.375 1.00 65.19 186 GLU A O 1
ATOM 1528 N N . TYR A 1 187 ? 10.564 6.253 8.664 1.00 66.50 187 TYR A N 1
ATOM 1529 C CA . TYR A 1 187 ? 9.744 7.126 9.505 1.00 66.50 187 TYR A CA 1
ATOM 1530 C C . TYR A 1 187 ? 8.622 6.365 10.232 1.00 66.50 187 TYR A C 1
ATOM 1532 O O . TYR A 1 187 ? 8.454 6.543 11.438 1.00 66.50 187 TYR A O 1
ATOM 1540 N N . LEU A 1 188 ? 7.911 5.471 9.534 1.00 63.03 188 LEU A N 1
ATOM 1541 C CA . LEU A 1 188 ? 6.891 4.596 10.121 1.00 63.03 188 LEU A CA 1
ATOM 1542 C C . LEU A 1 188 ? 7.479 3.739 11.247 1.00 63.03 188 LEU A C 1
ATOM 1544 O O . LEU A 1 188 ? 6.967 3.730 12.361 1.00 63.03 188 LEU A O 1
ATOM 1548 N N . ILE A 1 189 ? 8.584 3.046 10.980 1.00 57.34 189 ILE A N 1
ATOM 1549 C CA . ILE A 1 189 ? 9.184 2.076 11.904 1.00 57.34 189 ILE A CA 1
ATOM 1550 C C . ILE A 1 189 ? 9.877 2.768 13.088 1.00 57.34 189 ILE A C 1
ATOM 1552 O O . ILE A 1 189 ? 9.880 2.235 14.203 1.00 57.34 189 ILE A O 1
ATOM 1556 N N . LYS A 1 190 ? 10.447 3.965 12.883 1.00 63.97 190 LYS A N 1
ATOM 1557 C CA . LYS A 1 190 ? 11.125 4.743 13.930 1.00 63.97 190 LYS A CA 1
ATOM 1558 C C . LYS A 1 190 ? 10.213 5.011 15.123 1.00 63.97 190 LYS A C 1
ATOM 1560 O O . LYS A 1 190 ? 10.661 4.854 16.256 1.00 63.97 190 LYS A O 1
ATOM 1565 N N . ASP A 1 191 ? 8.957 5.372 14.885 1.00 59.97 191 ASP A N 1
ATOM 1566 C CA . ASP A 1 191 ? 8.034 5.728 15.964 1.00 59.97 191 ASP A CA 1
ATOM 1567 C C . ASP A 1 191 ? 7.535 4.496 16.743 1.00 59.97 191 ASP A C 1
ATOM 1569 O O . ASP A 1 191 ? 7.356 4.573 17.960 1.00 59.97 191 ASP A O 1
ATOM 1573 N N . TYR A 1 192 ? 7.404 3.329 16.097 1.00 55.16 192 TYR A N 1
ATOM 1574 C CA . TYR A 1 192 ? 6.942 2.095 16.756 1.00 55.16 192 TYR A CA 1
ATOM 1575 C C . TYR A 1 192 ? 8.058 1.288 17.438 1.00 55.16 192 TYR A C 1
ATOM 1577 O O . TYR A 1 192 ? 7.796 0.576 18.410 1.00 55.16 192 TYR A O 1
ATOM 1585 N N . ASN A 1 193 ? 9.319 1.445 17.020 1.00 53.28 193 ASN A N 1
ATOM 1586 C CA . ASN A 1 193 ? 10.466 0.837 17.706 1.00 53.28 193 ASN A CA 1
ATOM 1587 C C . ASN A 1 193 ? 10.803 1.512 19.048 1.00 53.28 193 ASN A C 1
ATOM 1589 O O . ASN A 1 193 ? 11.353 0.867 19.938 1.00 53.28 193 ASN A O 1
ATOM 1593 N N . VAL A 1 194 ? 10.442 2.785 19.242 1.00 48.12 194 VAL A N 1
ATOM 1594 C CA . VAL A 1 194 ? 10.668 3.495 20.517 1.00 48.12 194 VAL A CA 1
ATOM 1595 C C . VAL A 1 194 ? 9.754 2.952 21.626 1.00 48.12 194 VAL A C 1
ATOM 1597 O O . VAL A 1 194 ? 10.148 2.921 22.792 1.00 48.12 194 VAL A O 1
ATOM 1600 N N . ALA A 1 195 ? 8.557 2.473 21.276 1.00 40.88 195 ALA A N 1
ATOM 1601 C CA . ALA A 1 195 ? 7.569 1.973 22.232 1.00 40.88 195 ALA A CA 1
ATOM 1602 C C . ALA A 1 195 ? 7.871 0.556 22.768 1.00 40.88 195 ALA A C 1
ATOM 1604 O O . ALA A 1 195 ? 7.404 0.205 23.851 1.00 40.88 195 ALA A O 1
ATOM 1605 N N . SER A 1 196 ? 8.660 -0.257 22.052 1.00 46.19 196 SER A N 1
ATOM 1606 C CA . SER A 1 196 ? 8.939 -1.660 22.416 1.00 46.19 196 SER A CA 1
ATOM 1607 C C . SER A 1 196 ? 10.101 -1.839 23.406 1.00 46.19 196 SER A C 1
ATOM 1609 O O . SER A 1 196 ? 10.317 -2.940 23.911 1.00 46.19 196 SER A O 1
ATOM 1611 N N . GLY A 1 197 ? 10.852 -0.772 23.708 1.00 38.59 197 GLY A N 1
ATOM 1612 C CA . GLY A 1 197 ? 11.956 -0.785 24.675 1.00 38.59 197 GLY A CA 1
ATOM 1613 C C . GLY A 1 197 ? 13.231 -1.504 24.212 1.00 38.59 197 GLY A C 1
ATOM 1614 O O . GLY A 1 197 ? 14.237 -1.444 24.919 1.00 38.59 197 GLY A O 1
ATOM 1615 N N . VAL A 1 198 ? 13.230 -2.132 23.032 1.00 43.69 198 VAL A N 1
ATOM 1616 C CA . VAL A 1 198 ? 14.417 -2.742 22.416 1.00 43.69 198 VAL A CA 1
ATOM 1617 C C . VAL A 1 198 ? 14.850 -1.865 21.248 1.00 43.69 198 VAL A C 1
ATOM 1619 O O . VAL A 1 198 ? 14.446 -2.045 20.102 1.00 43.69 198 VAL A O 1
ATOM 1622 N N . TYR A 1 199 ? 15.669 -0.865 21.559 1.00 45.00 199 TYR A N 1
ATOM 1623 C CA . TYR A 1 199 ? 16.410 -0.138 20.538 1.00 45.00 199 TYR A CA 1
ATOM 1624 C C . TYR A 1 199 ? 17.434 -1.096 19.904 1.00 45.00 199 TYR A C 1
ATOM 1626 O O . TYR A 1 199 ? 18.248 -1.665 20.627 1.00 45.00 199 TYR A O 1
ATOM 1634 N N . ALA A 1 200 ? 17.446 -1.166 18.568 1.00 44.28 200 ALA A N 1
ATOM 1635 C CA . ALA A 1 200 ? 18.608 -1.530 17.741 1.00 44.28 200 ALA A CA 1
ATOM 1636 C C . ALA A 1 200 ? 18.820 -2.985 17.260 1.00 44.28 200 ALA A C 1
ATOM 1638 O O . ALA A 1 200 ? 19.958 -3.443 17.278 1.00 44.28 200 ALA A O 1
ATOM 1639 N N . GLU A 1 201 ? 17.813 -3.664 16.691 1.00 45.03 201 GLU A N 1
ATOM 1640 C CA . GLU A 1 201 ? 18.093 -4.897 15.908 1.00 45.03 201 GLU A CA 1
ATOM 1641 C C . GLU A 1 201 ? 17.550 -4.942 14.466 1.00 45.03 201 GLU A C 1
ATOM 1643 O O . GLU A 1 201 ? 17.907 -5.858 13.739 1.00 45.03 201 GLU A O 1
ATOM 1648 N N . TYR A 1 202 ? 16.768 -3.963 13.986 1.00 52.78 202 TYR A N 1
ATOM 1649 C CA . TYR A 1 202 ? 16.003 -4.157 12.733 1.00 52.78 202 TYR A CA 1
ATOM 1650 C C . TYR A 1 202 ? 16.316 -3.209 11.566 1.00 52.78 202 TYR A C 1
ATOM 1652 O O . TYR A 1 202 ? 15.660 -3.304 10.525 1.00 52.78 202 TYR A O 1
ATOM 1660 N N . PHE A 1 203 ? 17.261 -2.270 11.705 1.00 56.00 203 PHE A N 1
ATOM 1661 C CA . PHE A 1 203 ? 17.425 -1.220 10.695 1.00 56.00 203 PHE A CA 1
ATOM 1662 C C . PHE A 1 203 ? 18.842 -0.645 10.567 1.00 56.00 203 PHE A C 1
ATOM 1664 O O . PHE A 1 203 ? 19.456 -0.242 11.556 1.00 56.00 203 PHE A O 1
ATOM 1671 N N . THR A 1 204 ? 19.300 -0.516 9.318 1.00 59.28 204 THR A N 1
ATOM 1672 C CA . THR A 1 204 ? 20.480 0.269 8.929 1.00 59.28 204 THR A CA 1
ATOM 1673 C C . THR A 1 204 ? 20.007 1.619 8.371 1.00 59.28 204 THR A C 1
ATOM 1675 O O . THR A 1 204 ? 19.275 1.612 7.377 1.00 59.28 204 THR A O 1
ATOM 1678 N N . PRO A 1 205 ? 20.404 2.769 8.968 1.00 63.16 205 PRO A N 1
ATOM 1679 C CA . PRO A 1 205 ? 20.030 4.104 8.494 1.00 63.16 205 PRO A CA 1
ATOM 1680 C C . PRO A 1 205 ? 20.248 4.299 7.001 1.00 63.16 205 PRO A C 1
ATOM 1682 O O . PRO A 1 205 ? 21.306 3.922 6.500 1.00 63.16 205 PRO A O 1
ATOM 1685 N N . GLN A 1 206 ? 19.308 4.949 6.306 1.00 64.62 206 GLN A N 1
ATOM 1686 C CA . GLN A 1 206 ? 19.356 5.109 4.847 1.00 64.62 206 GLN A CA 1
ATOM 1687 C C . GLN A 1 206 ? 20.687 5.696 4.357 1.00 64.62 206 GLN A C 1
ATOM 1689 O O . GLN A 1 206 ? 21.294 5.198 3.413 1.00 64.62 206 GLN A O 1
ATOM 1694 N N . ALA A 1 207 ? 21.199 6.715 5.054 1.00 64.56 207 ALA A N 1
ATOM 1695 C CA . ALA A 1 207 ? 22.493 7.317 4.740 1.00 64.56 207 ALA A CA 1
ATOM 1696 C C . ALA A 1 207 ? 23.649 6.303 4.818 1.00 64.56 207 ALA A C 1
ATOM 1698 O O . ALA A 1 207 ? 24.574 6.358 4.014 1.00 64.56 207 ALA A O 1
ATOM 1699 N N . ILE A 1 208 ? 23.588 5.364 5.763 1.00 68.06 208 ILE A N 1
ATOM 1700 C CA . ILE A 1 208 ? 24.586 4.308 5.939 1.00 68.06 208 ILE A CA 1
ATOM 1701 C C . ILE A 1 208 ? 24.398 3.215 4.879 1.00 68.06 208 ILE A C 1
ATOM 1703 O O . ILE A 1 208 ? 25.378 2.850 4.235 1.00 68.06 208 ILE A O 1
ATOM 1707 N N . SER A 1 209 ? 23.164 2.763 4.625 1.00 75.50 209 SER A N 1
ATOM 1708 C CA . SER A 1 209 ? 22.844 1.797 3.561 1.00 75.50 209 SER A CA 1
ATOM 1709 C C . SER A 1 209 ? 23.302 2.284 2.183 1.00 75.50 209 SER A C 1
ATOM 1711 O O . SER A 1 209 ? 23.967 1.549 1.461 1.00 75.50 209 SER A O 1
ATOM 1713 N N . ASN A 1 210 ? 23.040 3.552 1.853 1.00 73.06 210 ASN A N 1
ATOM 1714 C CA . ASN A 1 210 ? 23.453 4.187 0.599 1.00 73.06 210 ASN A CA 1
ATOM 1715 C C . ASN A 1 210 ? 24.986 4.252 0.462 1.00 73.06 210 ASN A C 1
ATOM 1717 O O . ASN A 1 210 ? 25.537 3.910 -0.582 1.00 73.06 210 ASN A O 1
ATOM 1721 N N . ILE A 1 211 ? 25.700 4.632 1.530 1.00 70.44 211 ILE A N 1
ATOM 1722 C CA . ILE A 1 211 ? 27.172 4.645 1.526 1.00 70.44 211 ILE A CA 1
ATOM 1723 C C . ILE A 1 211 ? 27.726 3.231 1.319 1.00 70.44 211 ILE A C 1
ATOM 1725 O O . ILE A 1 211 ? 28.631 3.047 0.507 1.00 70.44 211 ILE A O 1
ATOM 1729 N N . ILE A 1 212 ? 27.194 2.237 2.036 1.00 75.62 212 ILE A N 1
ATOM 1730 C CA . ILE A 1 212 ? 27.643 0.845 1.923 1.00 75.62 212 ILE A CA 1
ATOM 1731 C C . ILE A 1 212 ? 27.378 0.311 0.512 1.00 75.62 212 ILE A C 1
ATOM 1733 O O . ILE A 1 212 ? 28.283 -0.279 -0.075 1.00 75.62 212 ILE A O 1
ATOM 1737 N N . ALA A 1 213 ? 26.195 0.567 -0.054 1.00 83.69 213 ALA A N 1
ATOM 1738 C CA . ALA A 1 213 ? 25.847 0.148 -1.408 1.00 83.69 213 ALA A CA 1
ATOM 1739 C C . ALA A 1 213 ? 26.808 0.734 -2.450 1.00 83.69 213 ALA A C 1
ATOM 1741 O O . ALA A 1 213 ? 27.429 -0.016 -3.202 1.00 83.69 213 ALA A O 1
ATOM 1742 N N . LYS A 1 214 ? 27.037 2.053 -2.409 1.00 83.19 214 LYS A N 1
ATOM 1743 C CA . LYS A 1 214 ? 27.992 2.743 -3.291 1.00 83.19 214 LYS A CA 1
ATOM 1744 C C . LYS A 1 214 ? 29.399 2.198 -3.190 1.00 83.19 214 LYS A C 1
ATOM 1746 O O . LYS A 1 214 ? 30.083 2.106 -4.204 1.00 83.19 214 LYS A O 1
ATOM 1751 N N . ILE A 1 215 ? 29.850 1.870 -1.981 1.00 79.69 215 ILE A N 1
ATOM 1752 C CA . ILE A 1 215 ? 31.167 1.268 -1.799 1.00 79.69 215 ILE A CA 1
ATOM 1753 C C . ILE A 1 215 ? 31.171 -0.113 -2.446 1.00 79.69 215 ILE A C 1
ATOM 1755 O O . ILE A 1 215 ? 31.956 -0.316 -3.363 1.00 79.69 215 ILE A O 1
ATOM 1759 N N . LEU A 1 216 ? 30.300 -1.026 -2.005 1.00 84.88 216 LEU A N 1
ATOM 1760 C CA . LEU A 1 216 ? 30.317 -2.439 -2.393 1.00 84.88 216 LEU A CA 1
ATOM 1761 C C . LEU A 1 216 ? 30.127 -2.648 -3.897 1.00 84.88 216 LEU A C 1
ATOM 1763 O O . LEU A 1 216 ? 30.903 -3.386 -4.501 1.00 84.88 216 LEU A O 1
ATOM 1767 N N . VAL A 1 217 ? 29.147 -1.978 -4.506 1.00 87.19 217 VAL A N 1
ATOM 1768 C CA . VAL A 1 217 ? 28.850 -2.126 -5.939 1.00 87.19 217 VAL A CA 1
ATOM 1769 C C . VAL A 1 217 ? 30.000 -1.603 -6.795 1.00 87.19 217 VAL A C 1
ATOM 1771 O O . VAL A 1 217 ? 30.400 -2.256 -7.755 1.00 87.19 217 VAL A O 1
ATOM 1774 N N . ASN A 1 218 ? 30.606 -0.478 -6.407 1.00 86.50 218 ASN A N 1
ATOM 1775 C CA . ASN A 1 218 ? 31.689 0.144 -7.170 1.00 86.50 218 ASN A CA 1
ATOM 1776 C C . ASN A 1 218 ? 33.093 -0.369 -6.789 1.00 86.50 218 ASN A C 1
ATOM 1778 O O . ASN A 1 218 ? 34.092 0.169 -7.274 1.00 86.50 218 ASN A O 1
ATOM 1782 N N . MET A 1 219 ? 33.213 -1.417 -5.956 1.00 86.25 219 MET A N 1
ATOM 1783 C CA . MET A 1 219 ? 34.503 -2.091 -5.714 1.00 86.25 219 MET A CA 1
ATOM 1784 C C . MET A 1 219 ? 35.045 -2.768 -6.980 1.00 86.25 219 MET A C 1
ATOM 1786 O O . MET A 1 219 ? 36.254 -2.969 -7.109 1.00 86.25 219 MET A O 1
ATOM 1790 N N . THR A 1 220 ? 34.159 -3.109 -7.914 1.00 82.25 220 THR A N 1
ATOM 1791 C CA . THR A 1 220 ? 34.482 -3.677 -9.224 1.00 82.25 220 THR A CA 1
ATOM 1792 C C . THR A 1 220 ? 33.601 -3.044 -10.296 1.00 82.25 220 THR A C 1
ATOM 1794 O O . THR A 1 220 ? 32.491 -2.630 -9.976 1.00 82.25 220 THR A O 1
ATOM 1797 N N . PRO A 1 221 ? 34.039 -2.983 -11.568 1.00 88.00 221 PRO A N 1
ATOM 1798 C CA . PRO A 1 221 ? 33.163 -2.555 -12.653 1.00 88.00 221 PRO A CA 1
ATOM 1799 C C . PRO A 1 221 ? 31.883 -3.397 -12.686 1.00 88.00 221 PRO A C 1
ATOM 1801 O O . PRO A 1 221 ? 31.953 -4.628 -12.684 1.00 88.00 221 PRO A O 1
ATOM 1804 N N . VAL A 1 222 ? 30.730 -2.729 -12.713 1.00 87.31 222 VAL A N 1
ATOM 1805 C CA . VAL A 1 222 ? 29.434 -3.391 -12.884 1.00 87.31 222 VAL A CA 1
ATOM 1806 C C . VAL A 1 222 ? 29.345 -3.894 -14.322 1.00 87.31 222 VAL A C 1
ATOM 1808 O O . VAL A 1 222 ? 29.477 -3.127 -15.277 1.00 87.31 222 VAL A O 1
ATOM 1811 N N . GLU A 1 223 ? 29.178 -5.201 -14.470 1.00 89.00 223 GLU A N 1
ATOM 1812 C CA . GLU A 1 223 ? 29.022 -5.882 -15.750 1.00 89.00 223 GLU A CA 1
ATOM 1813 C C . GLU A 1 223 ? 27.536 -6.070 -16.056 1.00 89.00 223 GLU A C 1
ATOM 1815 O O . GLU A 1 223 ? 26.694 -6.074 -15.159 1.00 89.00 223 GLU A O 1
ATOM 1820 N N . ASP A 1 224 ? 27.210 -6.284 -17.329 1.00 88.81 224 ASP A N 1
ATOM 1821 C CA 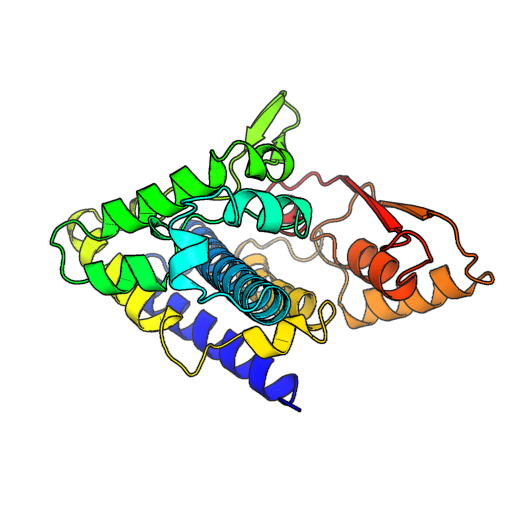. ASP A 1 224 ? 25.842 -6.584 -17.743 1.00 88.81 224 ASP A CA 1
ATOM 1822 C C . ASP A 1 224 ? 25.499 -8.059 -17.465 1.00 88.81 224 ASP A C 1
ATOM 1824 O O . ASP A 1 224 ? 25.410 -8.888 -18.370 1.00 88.81 224 ASP A O 1
ATOM 1828 N N . LYS A 1 225 ? 25.384 -8.399 -16.175 1.00 88.50 225 LYS A N 1
ATOM 1829 C CA . LYS A 1 225 ? 24.974 -9.716 -15.662 1.00 88.50 225 LYS A CA 1
ATOM 1830 C C . LYS A 1 225 ? 24.072 -9.587 -14.429 1.00 88.50 225 LYS A C 1
ATOM 1832 O O . LYS A 1 225 ? 24.000 -8.519 -13.828 1.00 88.50 225 LYS A O 1
ATOM 1837 N N . MET A 1 226 ? 23.442 -10.696 -14.042 1.00 86.44 226 MET A N 1
ATOM 1838 C CA . MET A 1 226 ? 22.713 -10.806 -12.777 1.00 86.44 226 MET A CA 1
ATOM 1839 C C . MET A 1 226 ? 23.672 -10.949 -11.589 1.00 86.44 226 MET A C 1
ATOM 1841 O O . MET A 1 226 ? 24.664 -11.681 -11.657 1.00 86.44 226 MET A O 1
ATOM 1845 N N . TYR A 1 227 ? 23.347 -10.270 -10.496 1.00 88.25 227 TYR A N 1
ATOM 1846 C CA . TYR A 1 227 ? 24.057 -10.270 -9.225 1.00 88.25 227 TYR A CA 1
ATOM 1847 C C . TYR A 1 227 ? 23.131 -10.784 -8.129 1.00 88.25 227 TYR A C 1
ATOM 1849 O O . TYR A 1 227 ? 22.045 -10.255 -7.924 1.00 88.25 227 TYR A O 1
ATOM 1857 N N . GLU A 1 228 ? 23.579 -11.794 -7.393 1.00 89.12 228 GLU A N 1
ATOM 1858 C CA . GLU A 1 228 ? 22.856 -12.303 -6.230 1.00 89.12 228 GLU A CA 1
ATOM 1859 C C . GLU A 1 228 ? 23.260 -11.501 -4.988 1.00 89.12 228 GLU A C 1
ATOM 1861 O O . GLU A 1 228 ? 24.442 -11.437 -4.637 1.00 89.12 228 GLU A O 1
ATOM 1866 N N . VAL A 1 229 ? 22.284 -10.887 -4.320 1.00 86.44 229 VAL A N 1
ATOM 1867 C CA . VAL A 1 229 ? 22.480 -10.146 -3.070 1.00 86.44 229 VAL A CA 1
ATOM 1868 C C . VAL A 1 229 ? 21.772 -10.900 -1.955 1.00 86.44 229 VAL A C 1
ATOM 1870 O O . VAL A 1 229 ? 20.558 -11.078 -2.001 1.00 86.44 229 VAL A O 1
ATOM 1873 N N . TYR A 1 230 ? 22.529 -11.344 -0.952 1.00 83.94 230 TYR A N 1
ATOM 1874 C CA . TYR A 1 230 ? 21.995 -12.088 0.187 1.00 83.94 230 TYR A CA 1
ATOM 1875 C C . TYR A 1 230 ? 22.302 -11.389 1.510 1.00 83.94 230 TYR A C 1
ATOM 1877 O O . TYR A 1 230 ? 23.470 -11.142 1.817 1.00 83.94 230 TYR A O 1
ATOM 1885 N N . ASP A 1 231 ? 21.263 -11.129 2.305 1.00 83.31 231 ASP A N 1
ATOM 1886 C CA . ASP A 1 231 ? 21.388 -10.646 3.683 1.00 83.31 231 ASP A CA 1
ATOM 1887 C C . ASP A 1 231 ? 20.651 -11.590 4.655 1.00 83.31 231 ASP A C 1
ATOM 1889 O O . ASP A 1 231 ? 19.415 -11.646 4.645 1.00 83.31 231 ASP A O 1
ATOM 1893 N N . PRO A 1 232 ? 21.386 -12.355 5.489 1.00 81.38 232 PRO A N 1
ATOM 1894 C CA . PRO A 1 232 ? 20.808 -13.319 6.425 1.00 81.38 232 PRO A CA 1
ATOM 1895 C C . PRO A 1 232 ? 20.165 -12.672 7.669 1.00 81.38 232 PRO A C 1
ATOM 1897 O O . PRO A 1 232 ? 19.648 -13.388 8.529 1.00 81.38 232 PRO A O 1
ATOM 1900 N N . SER A 1 233 ? 20.246 -11.346 7.804 1.00 74.12 233 SER A N 1
ATOM 1901 C CA . SER A 1 233 ? 19.688 -10.567 8.912 1.00 74.12 233 SER A CA 1
ATOM 1902 C C . SER A 1 233 ? 19.214 -9.204 8.405 1.00 74.12 233 SER A C 1
ATOM 1904 O O . SER A 1 233 ? 19.629 -8.157 8.905 1.00 74.12 233 SER A O 1
ATOM 1906 N N . ALA A 1 234 ? 18.393 -9.230 7.356 1.00 70.25 234 ALA A N 1
ATOM 1907 C CA . ALA A 1 234 ? 18.083 -8.051 6.554 1.00 70.25 234 ALA A CA 1
ATOM 1908 C C . ALA A 1 234 ? 17.300 -6.975 7.318 1.00 70.25 234 ALA A C 1
ATOM 1910 O O . ALA A 1 234 ? 17.248 -5.817 6.886 1.00 70.25 234 ALA A O 1
ATOM 1911 N N . GLY A 1 235 ? 16.664 -7.327 8.439 1.00 72.56 235 GLY A N 1
ATOM 1912 C CA . GLY A 1 235 ? 15.739 -6.451 9.132 1.00 72.56 235 GLY A CA 1
ATOM 1913 C C . GLY A 1 235 ? 14.656 -5.998 8.162 1.00 72.56 235 GLY A C 1
ATOM 1914 O O . GLY A 1 235 ? 13.951 -6.806 7.565 1.00 72.56 235 GLY A O 1
ATOM 1915 N N . SER A 1 236 ? 14.536 -4.682 8.012 1.00 65.19 236 SER A N 1
ATOM 1916 C CA . SER A 1 236 ? 13.650 -4.016 7.040 1.00 65.19 236 SER A CA 1
ATOM 1917 C C . SER A 1 236 ? 14.022 -4.180 5.554 1.00 65.19 236 SER A C 1
ATOM 1919 O O . SER A 1 236 ? 13.349 -3.605 4.708 1.00 65.19 236 SER A O 1
ATOM 1921 N N . GLY A 1 237 ? 15.149 -4.817 5.222 1.00 71.56 237 GLY A N 1
ATOM 1922 C CA . GLY A 1 237 ? 15.640 -4.933 3.842 1.00 71.56 237 GLY A CA 1
ATOM 1923 C C . GLY A 1 237 ? 16.355 -3.692 3.292 1.00 71.56 237 GLY A C 1
ATOM 1924 O O . GLY A 1 237 ? 16.939 -3.767 2.215 1.00 71.56 237 GLY A O 1
ATOM 1925 N N . SER A 1 238 ? 16.392 -2.575 4.036 1.00 72.50 238 SER A N 1
ATOM 1926 C CA . SER A 1 238 ? 16.980 -1.285 3.618 1.00 72.50 238 SER A CA 1
ATOM 1927 C C . SER A 1 238 ? 18.323 -1.417 2.887 1.00 72.50 238 SER A C 1
ATOM 1929 O O . SER A 1 238 ? 18.476 -0.885 1.790 1.00 72.50 238 SER A O 1
ATOM 1931 N N . LEU A 1 239 ? 19.295 -2.149 3.439 1.00 76.75 239 LEU A N 1
ATOM 1932 C CA . LEU A 1 239 ? 20.617 -2.287 2.818 1.00 76.75 239 LEU A CA 1
ATOM 1933 C C . LEU A 1 239 ? 20.567 -3.023 1.472 1.00 76.75 239 LEU A C 1
ATOM 1935 O O . LEU A 1 239 ? 21.172 -2.572 0.501 1.00 76.75 239 LEU A O 1
ATOM 1939 N N . VAL A 1 240 ? 19.854 -4.144 1.418 1.00 81.06 240 VAL A N 1
ATOM 1940 C CA . VAL A 1 240 ? 19.764 -4.980 0.216 1.00 81.06 240 VAL A CA 1
ATOM 1941 C C . VAL A 1 240 ? 19.051 -4.250 -0.908 1.00 81.06 240 VAL A C 1
ATOM 1943 O O . VAL A 1 240 ? 19.486 -4.282 -2.056 1.00 81.06 240 VAL A O 1
ATOM 1946 N N . LEU A 1 241 ? 18.007 -3.518 -0.550 1.00 76.94 241 LEU A N 1
ATOM 1947 C CA . LEU A 1 241 ? 17.279 -2.677 -1.470 1.00 76.94 241 LEU A CA 1
ATOM 1948 C C . LEU A 1 241 ? 18.211 -1.569 -2.041 1.00 76.94 241 LEU A C 1
ATOM 1950 O O . LEU A 1 241 ? 18.255 -1.367 -3.253 1.00 76.94 241 LEU A O 1
ATOM 1954 N N . HIS A 1 242 ? 19.047 -0.910 -1.218 1.00 77.94 242 HIS A N 1
ATOM 1955 C CA . HIS A 1 242 ? 20.032 0.074 -1.717 1.00 77.94 242 HIS A CA 1
ATOM 1956 C C . HIS A 1 242 ? 21.102 -0.553 -2.619 1.00 77.94 242 HIS A C 1
ATOM 1958 O O . HIS A 1 242 ? 21.551 0.090 -3.566 1.00 77.94 242 HIS A O 1
ATOM 1964 N N . LEU A 1 243 ? 21.515 -1.792 -2.336 1.00 83.56 243 LEU A N 1
ATOM 1965 C CA . LEU A 1 243 ? 22.436 -2.544 -3.190 1.00 83.56 243 LEU A CA 1
ATOM 1966 C C . LEU A 1 243 ? 21.820 -2.823 -4.563 1.00 83.56 243 LEU A C 1
ATOM 1968 O O . LEU A 1 243 ? 22.496 -2.627 -5.570 1.00 83.56 243 LEU A O 1
ATOM 1972 N N . ALA A 1 244 ? 20.549 -3.225 -4.607 1.00 82.44 244 ALA A N 1
ATOM 1973 C CA . ALA A 1 244 ? 19.829 -3.449 -5.855 1.00 82.44 244 ALA A CA 1
ATOM 1974 C C . ALA A 1 244 ? 19.717 -2.161 -6.687 1.00 82.44 244 ALA A C 1
ATOM 1976 O O . ALA A 1 244 ? 20.059 -2.156 -7.867 1.00 82.44 244 ALA A O 1
ATOM 1977 N N . ASN A 1 245 ? 19.345 -1.048 -6.049 1.00 81.25 245 ASN A N 1
ATOM 1978 C CA . ASN A 1 245 ? 19.248 0.251 -6.714 1.00 81.25 245 ASN A CA 1
ATOM 1979 C C . ASN A 1 245 ? 20.597 0.753 -7.256 1.00 81.25 245 ASN A C 1
ATOM 1981 O O . ASN A 1 245 ? 20.664 1.283 -8.360 1.00 81.25 245 ASN A O 1
ATOM 1985 N N . GLU A 1 246 ? 21.686 0.573 -6.504 1.00 84.31 246 GLU A N 1
ATOM 1986 C CA . GLU A 1 246 ? 23.025 0.977 -6.955 1.00 84.31 246 GLU A CA 1
ATOM 1987 C C . GLU A 1 246 ? 23.553 0.080 -8.095 1.00 84.31 246 GLU A C 1
ATOM 1989 O O . GLU A 1 246 ? 24.290 0.561 -8.955 1.00 84.31 246 GLU A O 1
ATOM 1994 N N . LEU A 1 247 ? 23.162 -1.202 -8.151 1.00 86.44 247 LEU A N 1
ATOM 1995 C CA . LEU A 1 247 ? 23.464 -2.100 -9.282 1.00 86.44 247 LEU A CA 1
ATOM 1996 C C . LEU A 1 247 ? 22.739 -1.681 -10.576 1.00 86.44 247 LEU A C 1
ATOM 1998 O O . LEU A 1 247 ? 23.280 -1.865 -11.678 1.00 86.44 247 LEU A O 1
ATOM 2002 N N . GLY A 1 248 ? 21.546 -1.102 -10.427 1.00 83.31 248 GLY A N 1
ATOM 2003 C CA . GLY A 1 248 ? 20.711 -0.585 -11.505 1.00 83.31 248 GLY A CA 1
ATOM 2004 C C . GLY A 1 248 ? 20.251 -1.652 -12.503 1.00 83.31 248 GLY A C 1
ATOM 2005 O O . GLY A 1 248 ? 20.308 -2.858 -12.250 1.00 83.31 248 GLY A O 1
ATOM 2006 N N . GLU A 1 249 ? 19.822 -1.187 -13.674 1.00 83.69 249 GLU A N 1
ATOM 2007 C CA . GLU A 1 249 ? 19.276 -2.029 -14.742 1.00 83.69 249 GLU A CA 1
ATOM 2008 C C . GLU A 1 249 ? 20.327 -2.395 -15.806 1.00 83.69 249 GLU A C 1
ATOM 2010 O O . GLU A 1 249 ? 21.240 -1.623 -16.133 1.00 83.69 249 GLU A O 1
ATOM 2015 N N . GLY A 1 250 ? 20.188 -3.601 -16.353 1.00 80.88 250 GLY A N 1
ATOM 2016 C CA . GLY A 1 250 ? 20.948 -4.144 -17.472 1.00 80.88 250 GLY A CA 1
ATOM 2017 C C . GLY A 1 250 ? 20.085 -4.422 -18.699 1.00 80.88 250 GLY A C 1
ATOM 2018 O O . GLY A 1 250 ? 18.930 -4.014 -18.778 1.00 80.88 250 GLY A O 1
ATOM 2019 N N . SER A 1 251 ? 20.632 -5.147 -19.678 1.00 79.50 251 SER A N 1
ATOM 2020 C CA . SER A 1 251 ? 19.896 -5.494 -20.911 1.00 79.50 251 SER A CA 1
ATOM 2021 C C . SER A 1 251 ? 18.678 -6.408 -20.700 1.00 79.50 251 SER A C 1
ATOM 2023 O O . SER A 1 251 ? 17.874 -6.578 -21.615 1.00 79.50 251 SER A O 1
ATOM 2025 N N . PHE A 1 252 ? 18.540 -6.986 -19.508 1.00 76.75 252 PHE A N 1
ATOM 2026 C CA . PHE A 1 252 ? 17.498 -7.933 -19.104 1.00 76.75 252 PHE A CA 1
ATOM 2027 C C . PHE A 1 252 ? 16.653 -7.419 -17.920 1.00 76.75 252 PHE A C 1
ATOM 2029 O O . PHE A 1 252 ? 15.994 -8.218 -17.262 1.00 76.75 252 PHE A O 1
ATOM 2036 N N . GLY A 1 253 ? 16.664 -6.106 -17.654 1.00 78.44 253 GLY A N 1
ATOM 2037 C CA . GLY A 1 253 ? 15.959 -5.486 -16.525 1.00 78.44 253 GLY A CA 1
ATOM 2038 C C . GLY A 1 253 ? 16.849 -5.336 -15.292 1.00 78.44 253 GLY A C 1
ATOM 2039 O O . GLY A 1 253 ? 18.063 -5.153 -15.429 1.00 78.44 253 GLY A O 1
ATOM 2040 N N . ASP A 1 254 ? 16.264 -5.404 -14.097 1.00 79.25 254 ASP A N 1
ATOM 2041 C CA . ASP A 1 254 ? 16.999 -5.283 -12.835 1.00 79.25 254 ASP A CA 1
ATOM 2042 C C . ASP A 1 254 ? 18.152 -6.289 -12.750 1.00 79.25 254 ASP A C 1
ATOM 2044 O O . ASP A 1 254 ? 17.985 -7.485 -12.989 1.00 79.25 254 ASP A O 1
ATOM 2048 N N . ARG A 1 255 ? 19.352 -5.812 -12.392 1.00 84.06 255 ARG A N 1
ATOM 2049 C CA . ARG A 1 255 ? 20.538 -6.677 -12.274 1.00 84.06 255 ARG A CA 1
ATOM 2050 C C . ARG A 1 255 ? 20.605 -7.451 -10.966 1.00 84.06 255 ARG A C 1
ATOM 2052 O O . ARG A 1 255 ? 21.493 -8.289 -10.827 1.00 84.06 255 ARG A O 1
ATOM 2059 N N . ALA A 1 256 ? 19.757 -7.154 -9.989 1.00 85.25 256 ALA A N 1
ATOM 2060 C CA . ALA A 1 256 ? 19.856 -7.721 -8.651 1.00 85.25 256 ALA A CA 1
ATOM 2061 C C . ALA A 1 256 ? 18.802 -8.806 -8.416 1.00 85.25 256 ALA A C 1
ATOM 2063 O O . ALA A 1 256 ? 17.609 -8.565 -8.545 1.00 85.25 256 ALA A O 1
ATOM 2064 N N . ILE A 1 257 ? 19.253 -9.984 -7.990 1.00 82.75 257 ILE A N 1
ATOM 2065 C CA . ILE A 1 257 ? 18.403 -11.036 -7.435 1.00 82.75 257 ILE A CA 1
ATOM 2066 C C . ILE A 1 257 ? 18.589 -11.002 -5.922 1.00 82.75 257 ILE A C 1
ATOM 2068 O O . ILE A 1 257 ? 19.676 -11.281 -5.410 1.00 82.75 257 ILE A O 1
ATOM 2072 N N . VAL A 1 258 ? 17.535 -10.609 -5.216 1.00 82.19 258 VAL A N 1
ATOM 2073 C CA . VAL A 1 258 ? 17.573 -10.323 -3.783 1.00 82.19 258 VAL A CA 1
ATOM 2074 C C . VAL A 1 258 ? 17.059 -11.510 -2.978 1.00 82.19 258 VAL A C 1
ATOM 2076 O O . VAL A 1 258 ? 15.951 -11.993 -3.186 1.00 82.19 258 VAL A O 1
ATOM 2079 N N . TYR A 1 259 ? 17.852 -11.929 -1.997 1.00 80.62 259 TYR A N 1
ATOM 2080 C CA . TYR A 1 259 ? 17.489 -12.931 -1.007 1.00 80.62 259 TYR A CA 1
ATOM 2081 C C . TYR A 1 259 ? 17.650 -12.328 0.389 1.00 80.62 259 TYR A C 1
ATOM 2083 O O . TYR A 1 259 ? 18.713 -11.810 0.737 1.00 80.62 259 TYR A O 1
ATOM 2091 N N . THR A 1 260 ? 16.608 -12.398 1.213 1.00 79.31 260 THR A N 1
ATOM 2092 C CA . THR A 1 260 ? 16.651 -11.869 2.582 1.00 79.31 260 THR A CA 1
ATOM 2093 C C . THR A 1 260 ? 16.155 -12.897 3.585 1.00 79.31 260 THR A C 1
ATOM 2095 O O . THR A 1 260 ? 15.283 -13.711 3.288 1.00 79.31 260 THR A O 1
ATOM 2098 N N . GLN A 1 261 ? 16.728 -12.866 4.785 1.00 74.75 261 GLN A N 1
ATOM 2099 C CA . GLN A 1 261 ? 16.245 -13.620 5.934 1.00 74.75 261 GLN A CA 1
ATOM 2100 C C . GLN A 1 261 ? 16.167 -12.688 7.142 1.00 74.75 261 GLN A C 1
ATOM 2102 O O . GLN A 1 261 ? 17.034 -11.836 7.333 1.00 74.75 261 GLN A O 1
ATOM 2107 N N . ASP A 1 262 ? 15.132 -12.849 7.965 1.00 71.62 262 ASP A N 1
ATOM 2108 C CA . ASP A 1 262 ? 15.026 -12.147 9.241 1.00 71.62 262 ASP A CA 1
ATOM 2109 C C . ASP A 1 262 ? 14.292 -12.996 10.287 1.00 71.62 262 ASP A C 1
ATOM 2111 O O . ASP A 1 262 ? 13.441 -13.822 9.952 1.00 71.62 262 ASP A O 1
ATOM 2115 N N . ILE A 1 263 ? 14.628 -12.801 11.565 1.00 69.44 263 ILE A N 1
ATOM 2116 C CA . ILE A 1 263 ? 13.964 -13.481 12.688 1.00 69.44 263 ILE A CA 1
ATOM 2117 C C . ILE A 1 263 ? 12.635 -12.807 13.065 1.00 69.44 263 ILE A C 1
ATOM 2119 O O . ILE A 1 263 ? 11.739 -13.442 13.626 1.00 69.44 263 ILE A O 1
ATOM 2123 N N . SER A 1 264 ? 12.488 -11.516 12.762 1.00 64.69 264 SER A N 1
ATOM 2124 C CA . SER A 1 264 ? 11.305 -10.720 13.052 1.00 64.69 264 SER A CA 1
ATOM 2125 C C . SER A 1 264 ? 10.339 -10.716 11.876 1.00 64.69 264 SER A C 1
ATOM 2127 O O . SER A 1 264 ? 10.537 -10.052 10.861 1.00 64.69 264 SER A O 1
ATOM 2129 N N . SER A 1 265 ? 9.183 -11.345 12.092 1.00 57.88 265 SER A N 1
ATOM 2130 C CA . SER A 1 265 ? 8.055 -11.309 11.149 1.00 57.88 265 SER A CA 1
ATOM 2131 C C . SER A 1 265 ?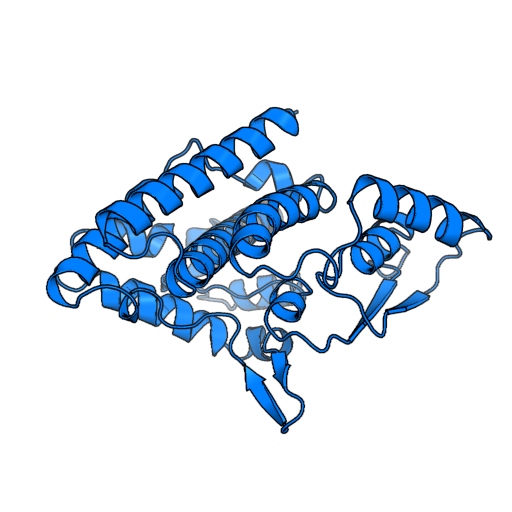 7.477 -9.908 10.891 1.00 57.88 265 SER A C 1
ATOM 2133 O O . SER A 1 265 ? 6.644 -9.751 9.996 1.00 57.88 265 SER A O 1
ATOM 2135 N N . LYS A 1 266 ? 7.854 -8.902 11.696 1.00 58.62 266 LYS A N 1
ATOM 2136 C CA . LYS A 1 266 ? 7.492 -7.501 11.451 1.00 58.62 266 LYS A CA 1
ATOM 2137 C C . LYS A 1 266 ? 8.349 -6.912 10.340 1.00 58.62 266 LYS A C 1
ATOM 2139 O O . LYS A 1 266 ? 7.823 -6.229 9.474 1.00 58.62 266 LYS A O 1
ATOM 2144 N N . SER A 1 267 ? 9.643 -7.206 10.362 1.00 56.75 267 SER A N 1
ATOM 2145 C CA . SER A 1 267 ? 10.622 -6.602 9.466 1.00 56.75 267 SER A CA 1
ATOM 2146 C C . SER A 1 267 ? 10.512 -7.166 8.044 1.00 56.75 267 SER A C 1
ATOM 2148 O O . SER A 1 267 ? 10.590 -6.415 7.080 1.00 56.75 267 SER A O 1
ATOM 2150 N N . THR A 1 268 ? 10.186 -8.460 7.919 1.00 60.16 268 THR A N 1
ATOM 2151 C CA . THR A 1 268 ? 10.001 -9.158 6.632 1.00 60.16 268 THR A CA 1
ATOM 2152 C C . THR A 1 268 ? 8.867 -8.587 5.772 1.00 60.16 268 THR A C 1
ATOM 2154 O O . THR A 1 268 ? 8.929 -8.676 4.553 1.00 60.16 268 THR A O 1
ATOM 2157 N N . ARG A 1 269 ? 7.846 -7.958 6.378 1.00 58.44 269 ARG A N 1
ATOM 2158 C CA . ARG A 1 269 ? 6.742 -7.303 5.641 1.00 58.44 269 ARG A CA 1
ATOM 2159 C C . ARG A 1 269 ? 7.181 -6.101 4.812 1.00 58.44 269 ARG A C 1
ATOM 2161 O O . ARG A 1 269 ? 6.417 -5.653 3.969 1.00 58.44 269 ARG A O 1
ATOM 2168 N N . PHE A 1 270 ? 8.375 -5.580 5.067 1.00 57.94 270 PHE A N 1
ATOM 2169 C CA . PHE A 1 270 ? 8.907 -4.400 4.393 1.00 57.94 270 PHE A CA 1
ATOM 2170 C C . PHE A 1 270 ? 9.884 -4.742 3.263 1.00 57.94 270 PHE A C 1
ATOM 2172 O O . PHE A 1 270 ? 10.331 -3.838 2.565 1.00 57.94 270 PHE A O 1
ATOM 2179 N N . CYS A 1 271 ? 10.192 -6.029 3.077 1.00 52.03 271 CYS A N 1
ATOM 2180 C CA . CYS A 1 271 ? 11.039 -6.539 1.998 1.00 52.03 271 CYS A CA 1
ATOM 2181 C C . CYS A 1 271 ? 10.241 -6.950 0.743 1.00 52.03 271 CYS A C 1
ATOM 2183 O O . CYS A 1 271 ? 10.821 -7.589 -0.133 1.00 52.03 271 CYS A O 1
ATOM 2185 N N . VAL A 1 272 ? 8.933 -6.658 0.713 1.00 44.06 272 VAL A N 1
ATOM 2186 C CA . VAL A 1 272 ? 7.972 -7.033 -0.339 1.00 44.06 272 VAL A CA 1
ATOM 2187 C C . VAL A 1 272 ? 7.821 -5.904 -1.348 1.00 44.06 272 VAL A C 1
ATOM 2189 O O . VAL A 1 272 ? 7.700 -4.741 -0.890 1.00 44.06 272 VAL A O 1
#

Foldseek 3Di:
DPDLVLLLVLLVVLLVLLQVLCVVQVNHLHPLSLQVSVQLSVLLVLLLVVVLLLVVLCVVVVHDSVVCLVCPPPSVVVSCVVVLVGQDAHPQLHLVNLLVVLPDPVSLCSNQVSQVVSQPDPSNVVLFDQDPVRDTHTLGHRSLVVGDPVCSSVSSSSSSVSSVDPSNNCSVQVVVPALSLLVSVCVSVVVSCVSVPDPDQADDDLVRLLVVLVCVCVVDDQDQAADEDEDQACRLVSNVSSNQVSSAAHPVGGRYDYYYHHPDPVSVSNND

InterPro domains:
  IPR003356 DNA methylase, adenine-specific [PF02384] (179-271)
  IPR029063 S-adenosyl-L-methionine-dependent methyltransferase superfamily [G3DSA:3.40.50.150] (179-272)
  IPR029063 S-adenosyl-L-methionine-dependent methyltransferase superfamily [SSF53335] (9-271)
  IPR051537 DNA Adenine N(4)/N(6)-Methyltransferase [PTHR42933] (12-271)